Protein AF-A0A6A1TP68-F1 (afdb_monomer_lite)

Organism: Neorhizobium galegae (NCBI:txid399)

Radius of gyration: 27.55 Å; chains: 1; bounding box: 63×32×81 Å

Structure (mmCIF, N/CA/C/O backbone):
data_AF-A0A6A1TP68-F1
#
_entry.id   AF-A0A6A1TP68-F1
#
loop_
_atom_site.group_PDB
_atom_site.id
_atom_site.type_symbol
_atom_site.label_atom_id
_atom_site.label_alt_id
_atom_site.label_comp_id
_atom_site.label_asym_id
_atom_site.label_entity_id
_atom_site.label_seq_id
_atom_site.pdbx_PDB_ins_code
_atom_site.Cartn_x
_atom_site.Cartn_y
_atom_site.Cartn_z
_atom_site.occupancy
_atom_site.B_iso_or_equiv
_atom_site.auth_seq_id
_atom_site.auth_comp_id
_atom_site.auth_asym_id
_atom_site.auth_atom_id
_atom_site.pdbx_PDB_model_num
ATOM 1 N N . MET A 1 1 ? 10.159 -8.987 35.999 1.00 52.31 1 MET A N 1
ATOM 2 C CA . MET A 1 1 ? 9.645 -8.217 34.847 1.00 52.31 1 MET A CA 1
ATOM 3 C C . MET A 1 1 ? 8.265 -7.730 35.240 1.00 52.31 1 MET A C 1
ATOM 5 O O . MET A 1 1 ? 7.469 -8.563 35.664 1.00 52.31 1 MET A O 1
ATOM 9 N N . GLY A 1 2 ? 8.037 -6.417 35.254 1.00 68.06 2 GLY A N 1
ATOM 10 C CA . GLY A 1 2 ? 6.776 -5.850 35.739 1.00 68.06 2 GLY A CA 1
ATOM 11 C C . GLY A 1 2 ? 5.629 -6.077 34.753 1.00 68.06 2 GLY A C 1
ATOM 12 O O . GLY A 1 2 ? 5.853 -6.234 33.555 1.00 68.06 2 GLY A O 1
ATOM 13 N N . ILE A 1 3 ? 4.388 -6.067 35.243 1.00 56.41 3 ILE A N 1
ATOM 14 C CA . ILE A 1 3 ? 3.186 -6.100 34.387 1.00 56.41 3 ILE A CA 1
ATOM 15 C C . ILE A 1 3 ? 3.171 -4.896 33.426 1.00 56.41 3 ILE A C 1
ATOM 17 O O . ILE A 1 3 ? 2.719 -5.016 32.289 1.00 56.41 3 ILE A O 1
ATOM 21 N N . GLU A 1 4 ? 3.726 -3.761 33.850 1.00 58.47 4 GLU A N 1
ATOM 22 C CA . GLU A 1 4 ? 3.873 -2.555 33.030 1.00 58.47 4 GLU A CA 1
ATOM 23 C C . GLU A 1 4 ? 4.843 -2.752 31.854 1.00 58.47 4 GLU A C 1
ATOM 25 O O . GLU A 1 4 ? 4.507 -2.372 30.734 1.00 58.47 4 GLU A O 1
ATOM 30 N N . ASP A 1 5 ? 5.970 -3.451 32.050 1.00 61.62 5 ASP A N 1
ATOM 31 C CA . ASP A 1 5 ? 6.908 -3.792 30.964 1.00 61.62 5 ASP A CA 1
ATOM 32 C C . ASP A 1 5 ? 6.258 -4.695 29.907 1.00 61.62 5 ASP A C 1
ATOM 34 O O . ASP A 1 5 ? 6.480 -4.534 28.704 1.00 61.62 5 ASP A O 1
ATOM 38 N N . LEU A 1 6 ? 5.444 -5.661 30.346 1.00 59.28 6 LEU A N 1
ATOM 39 C CA . LEU A 1 6 ? 4.721 -6.561 29.444 1.00 59.28 6 LEU A CA 1
ATOM 40 C C . LEU A 1 6 ? 3.672 -5.800 28.624 1.00 59.28 6 LEU A C 1
ATOM 42 O O . LEU A 1 6 ? 3.562 -6.019 27.418 1.00 59.28 6 LEU A O 1
ATOM 46 N N . ARG A 1 7 ? 2.952 -4.862 29.251 1.00 63.88 7 ARG A N 1
ATOM 47 C CA . ARG A 1 7 ? 1.975 -3.998 28.570 1.00 63.88 7 ARG A CA 1
ATOM 48 C C . ARG A 1 7 ? 2.644 -3.040 27.588 1.00 63.88 7 ARG A C 1
ATOM 50 O O . ARG A 1 7 ? 2.152 -2.897 26.472 1.00 63.88 7 ARG A O 1
ATOM 57 N N . ALA A 1 8 ? 3.774 -2.436 27.954 1.00 67.25 8 ALA A N 1
ATOM 58 C CA . ALA A 1 8 ? 4.532 -1.546 27.075 1.00 67.25 8 ALA A CA 1
ATOM 59 C C . ALA A 1 8 ? 5.042 -2.281 25.823 1.00 67.25 8 ALA A C 1
ATOM 61 O O . ALA A 1 8 ? 4.847 -1.810 24.703 1.00 67.25 8 ALA A O 1
ATOM 62 N N . ARG A 1 9 ? 5.599 -3.488 25.989 1.00 69.25 9 ARG A N 1
ATOM 63 C CA . ARG A 1 9 ? 6.019 -4.337 24.860 1.00 69.25 9 ARG A CA 1
ATOM 64 C C . ARG A 1 9 ? 4.850 -4.773 23.986 1.00 69.25 9 ARG A C 1
ATOM 66 O O . ARG A 1 9 ? 4.976 -4.802 22.765 1.00 69.25 9 ARG A O 1
ATOM 73 N N . GLN A 1 10 ? 3.710 -5.099 24.593 1.00 64.44 10 GLN A N 1
ATOM 74 C CA . GLN A 1 10 ? 2.513 -5.465 23.845 1.00 64.44 10 GLN A CA 1
ATOM 75 C C . GLN A 1 10 ? 1.983 -4.282 23.022 1.00 64.44 10 GLN A C 1
ATOM 77 O O . GLN A 1 10 ? 1.669 -4.465 21.849 1.00 64.44 10 GLN A O 1
ATOM 82 N N . ARG A 1 11 ? 1.958 -3.068 23.592 1.00 66.00 11 ARG A N 1
ATOM 83 C CA . ARG A 1 11 ? 1.622 -1.835 22.860 1.00 66.00 11 ARG A CA 1
ATOM 84 C C . ARG A 1 11 ? 2.572 -1.610 21.685 1.00 66.00 11 ARG A C 1
ATOM 86 O O . ARG A 1 11 ? 2.106 -1.403 20.572 1.00 66.00 11 ARG A O 1
ATOM 93 N N . GLN A 1 12 ? 3.882 -1.724 21.905 1.00 71.19 12 GLN A N 1
ATOM 94 C CA . GLN A 1 12 ? 4.881 -1.551 20.847 1.00 71.19 12 GLN A CA 1
ATOM 95 C C . GLN A 1 12 ? 4.718 -2.576 19.715 1.00 71.19 12 GLN A C 1
ATOM 97 O O . GLN A 1 12 ? 4.750 -2.209 18.545 1.00 71.19 12 GLN A O 1
ATOM 102 N N . SER A 1 13 ? 4.480 -3.844 20.056 1.00 70.00 13 SER A N 1
ATOM 103 C CA . SER A 1 13 ? 4.236 -4.910 19.077 1.00 70.00 13 SER A CA 1
ATOM 104 C C . SER A 1 13 ? 2.981 -4.649 18.235 1.00 70.00 13 SER A C 1
ATOM 106 O O . SER A 1 13 ? 3.006 -4.800 17.013 1.00 70.00 13 SER A O 1
ATOM 108 N N . ILE A 1 14 ? 1.890 -4.195 18.864 1.00 66.69 14 ILE A N 1
ATOM 109 C CA . ILE A 1 14 ? 0.646 -3.878 18.152 1.00 66.69 14 ILE A CA 1
ATOM 110 C C . ILE A 1 14 ? 0.831 -2.652 17.248 1.00 66.69 14 ILE A C 1
ATOM 112 O O . ILE A 1 14 ? 0.442 -2.711 16.083 1.00 66.69 14 ILE A O 1
ATOM 116 N N . MET A 1 15 ? 1.491 -1.592 17.729 1.00 65.69 15 MET A N 1
ATOM 117 C CA . MET A 1 15 ? 1.813 -0.418 16.907 1.00 65.69 15 MET A CA 1
ATOM 118 C C . MET A 1 15 ? 2.652 -0.801 15.682 1.00 65.69 15 MET A C 1
ATOM 120 O O . MET A 1 15 ? 2.344 -0.387 14.567 1.00 65.69 15 MET A O 1
ATOM 124 N N . GLN A 1 16 ? 3.666 -1.654 15.853 1.00 68.62 16 GLN A N 1
ATOM 125 C CA . GLN A 1 16 ? 4.468 -2.155 14.732 1.00 68.62 16 GLN A CA 1
ATOM 126 C C . GLN A 1 16 ? 3.640 -2.991 13.747 1.00 68.62 16 GLN A C 1
ATOM 128 O O . GLN A 1 16 ? 3.858 -2.907 12.539 1.00 68.62 16 GLN A O 1
ATOM 133 N N . SER A 1 17 ? 2.692 -3.797 14.234 1.00 67.94 17 SER A N 1
ATOM 134 C CA . SER A 1 17 ? 1.791 -4.572 13.374 1.00 67.94 17 SER A CA 1
ATOM 135 C C . SER A 1 17 ? 0.883 -3.668 12.539 1.00 67.94 17 SER A C 1
ATOM 137 O O . SER A 1 17 ? 0.736 -3.900 11.343 1.00 67.94 17 SER A O 1
ATOM 139 N N . GLN A 1 18 ? 0.313 -2.623 13.141 1.00 65.00 18 GLN A N 1
ATOM 140 C CA . GLN A 1 18 ? -0.549 -1.671 12.435 1.00 65.00 18 GLN A CA 1
ATOM 141 C C . GLN A 1 18 ? 0.228 -0.834 11.421 1.00 65.00 18 GLN A C 1
ATOM 143 O O . GLN A 1 18 ? -0.222 -0.671 10.294 1.00 65.00 18 GLN A O 1
ATOM 148 N N . GLN A 1 19 ? 1.439 -0.388 11.763 1.00 66.94 19 GLN A N 1
ATOM 149 C CA . GLN A 1 19 ? 2.315 0.299 10.809 1.00 66.94 19 GLN A CA 1
ATOM 150 C C . GLN A 1 19 ? 2.650 -0.571 9.588 1.00 66.94 19 GLN A C 1
ATOM 152 O O . GLN A 1 19 ? 2.750 -0.059 8.475 1.00 66.94 19 GLN A O 1
ATOM 157 N N . ARG A 1 20 ? 2.806 -1.890 9.768 1.00 66.69 20 ARG A N 1
ATOM 158 C CA . ARG A 1 20 ? 2.989 -2.821 8.641 1.00 66.69 20 ARG A CA 1
ATOM 159 C C . ARG A 1 20 ? 1.727 -2.962 7.801 1.00 66.69 20 ARG A C 1
ATOM 161 O O . ARG A 1 20 ? 1.840 -2.984 6.582 1.00 66.69 20 ARG A O 1
ATOM 168 N N . GLN A 1 21 ? 0.565 -3.058 8.441 1.00 68.12 21 GLN A N 1
ATOM 169 C CA . GLN A 1 21 ? -0.711 -3.141 7.737 1.00 68.12 21 GLN A CA 1
ATOM 170 C C . GLN A 1 21 ? -0.960 -1.884 6.893 1.00 68.12 21 GLN A C 1
ATOM 172 O O . GLN A 1 21 ? -1.246 -2.001 5.710 1.00 68.12 21 GLN A O 1
ATOM 177 N N . LEU A 1 22 ? -0.708 -0.702 7.454 1.00 65.19 22 LEU A N 1
ATOM 178 C CA . LEU A 1 22 ? -0.712 0.568 6.730 1.00 65.19 22 LEU A CA 1
ATOM 179 C C . LEU A 1 22 ? 0.207 0.564 5.517 1.00 65.19 22 LEU A C 1
ATOM 181 O O . LEU A 1 22 ? -0.177 0.974 4.430 1.00 65.19 22 LEU A O 1
ATOM 185 N N . GLY A 1 23 ? 1.441 0.102 5.706 1.00 65.81 23 GLY A N 1
ATOM 186 C CA . GLY A 1 23 ? 2.395 -0.028 4.617 1.00 65.81 23 GLY A CA 1
ATOM 187 C C . GLY A 1 23 ? 1.891 -0.913 3.478 1.00 65.81 23 GLY A C 1
ATOM 188 O O . GLY A 1 23 ? 2.170 -0.619 2.322 1.00 65.81 23 GLY A O 1
ATOM 189 N N . PHE A 1 24 ? 1.143 -1.967 3.808 1.00 67.31 24 PHE A N 1
ATOM 190 C CA . PHE A 1 24 ? 0.530 -2.868 2.838 1.00 67.31 24 PHE A CA 1
ATOM 191 C C . PHE A 1 24 ? -0.680 -2.234 2.138 1.00 67.31 24 PHE A C 1
ATOM 193 O O . PHE A 1 24 ? -0.765 -2.300 0.918 1.00 67.31 24 PHE A O 1
ATOM 200 N N . GLU A 1 25 ? -1.565 -1.566 2.882 1.00 68.25 25 GLU A N 1
ATOM 201 C CA . GLU A 1 25 ? -2.698 -0.814 2.321 1.00 68.25 25 GLU A CA 1
ATOM 202 C C . GLU A 1 25 ? -2.211 0.267 1.349 1.00 68.25 25 GLU A C 1
ATOM 204 O O . GLU A 1 25 ? -2.704 0.370 0.229 1.00 68.25 25 GLU A O 1
ATOM 209 N N . TYR A 1 26 ? -1.172 1.015 1.727 1.00 69.62 26 TYR A N 1
ATOM 210 C CA . TYR A 1 26 ? -0.556 1.990 0.834 1.00 69.62 26 TYR A CA 1
ATOM 211 C C . TYR A 1 26 ? 0.136 1.351 -0.362 1.00 69.62 26 TYR A C 1
ATOM 213 O O . TYR A 1 26 ? 0.082 1.933 -1.434 1.00 69.62 26 TYR A O 1
ATOM 221 N N . ALA A 1 27 ? 0.783 0.191 -0.204 1.00 66.38 27 ALA A N 1
ATOM 222 C CA . ALA A 1 27 ? 1.377 -0.523 -1.331 1.00 66.38 27 ALA A CA 1
ATOM 223 C C . ALA A 1 27 ? 0.307 -0.909 -2.368 1.00 66.38 27 ALA A C 1
ATOM 225 O O . ALA A 1 27 ? 0.508 -0.681 -3.552 1.00 66.38 27 ALA A O 1
ATOM 226 N N . GLN A 1 28 ? -0.861 -1.380 -1.922 1.00 67.00 28 GLN A N 1
ATOM 227 C CA . GLN A 1 28 ? -1.978 -1.690 -2.821 1.00 67.00 28 GLN A CA 1
ATOM 228 C C . GLN A 1 28 ? -2.597 -0.444 -3.468 1.00 67.00 28 GLN A C 1
ATOM 230 O O . GLN A 1 28 ? -2.999 -0.489 -4.626 1.00 67.00 28 GLN A O 1
ATOM 235 N N . GLU A 1 29 ? -2.677 0.680 -2.746 1.00 69.38 29 GLU A N 1
ATOM 236 C CA . GLU A 1 29 ? -3.195 1.942 -3.298 1.00 69.38 29 GLU A CA 1
ATOM 237 C C . GLU A 1 29 ? -2.281 2.538 -4.387 1.00 69.38 29 GLU A C 1
ATOM 239 O O . GLU A 1 29 ? -2.750 3.347 -5.192 1.00 69.38 29 GLU A O 1
ATOM 244 N N . ILE A 1 30 ? -0.993 2.173 -4.414 1.00 77.69 30 ILE A N 1
ATOM 245 C CA . ILE A 1 30 ? -0.029 2.724 -5.375 1.00 77.69 30 ILE A CA 1
ATOM 246 C C . ILE A 1 30 ? 0.237 1.839 -6.575 1.00 77.69 30 ILE A C 1
ATOM 248 O O . ILE A 1 30 ? 0.832 2.354 -7.516 1.00 77.69 30 ILE A O 1
ATOM 252 N N . ASP A 1 31 ? -0.157 0.567 -6.561 1.00 86.31 31 ASP A N 1
ATOM 253 C CA . ASP A 1 31 ? 0.059 -0.332 -7.694 1.00 86.31 31 ASP A CA 1
ATOM 254 C C . ASP A 1 31 ? -0.486 0.284 -8.992 1.00 86.31 31 ASP A C 1
ATOM 256 O O . ASP A 1 31 ? -1.481 1.024 -9.005 1.00 86.31 31 ASP A O 1
ATOM 260 N N . MET A 1 32 ? 0.196 0.011 -10.104 1.00 91.81 32 MET A N 1
ATOM 261 C CA . MET A 1 32 ? -0.154 0.611 -11.381 1.00 91.81 32 MET A CA 1
ATOM 262 C C . MET A 1 32 ? -1.570 0.207 -11.774 1.00 91.81 32 MET A C 1
ATOM 264 O O . MET A 1 32 ? -1.913 -0.975 -11.856 1.00 91.81 32 MET A O 1
ATOM 268 N N . LYS A 1 33 ? -2.403 1.203 -12.075 1.00 92.81 33 LYS A N 1
ATOM 269 C CA . LYS A 1 33 ? -3.804 0.958 -12.420 1.00 92.81 33 LYS A CA 1
ATOM 270 C C . LYS A 1 33 ? -3.897 0.141 -13.702 1.00 92.81 33 LYS A C 1
ATOM 272 O O . LYS A 1 33 ? -3.169 0.397 -14.662 1.00 92.81 33 LYS A O 1
ATOM 277 N N . SER A 1 34 ? -4.882 -0.754 -13.775 1.00 93.06 34 SER A N 1
ATOM 278 C CA . SER A 1 34 ? -5.090 -1.648 -14.925 1.00 93.06 34 SER A CA 1
ATOM 279 C C . SER A 1 34 ? -5.099 -0.916 -16.271 1.00 93.06 34 SER A C 1
ATOM 281 O O . SER A 1 34 ? -4.471 -1.378 -17.216 1.00 93.06 34 SER A O 1
ATOM 283 N N . LYS A 1 35 ? -5.710 0.276 -16.343 1.00 95.00 35 LYS A N 1
ATOM 284 C CA . LYS A 1 35 ? -5.719 1.113 -17.556 1.00 95.00 35 LYS A CA 1
ATOM 285 C C . LYS A 1 35 ? -4.308 1.503 -18.024 1.00 95.00 35 LYS A C 1
ATOM 287 O O . LYS A 1 35 ? -4.039 1.509 -19.222 1.00 95.00 35 LYS A O 1
ATOM 292 N N . ASN A 1 36 ? -3.419 1.843 -17.094 1.00 95.06 36 ASN A N 1
ATOM 293 C CA . ASN A 1 36 ? -2.042 2.229 -17.399 1.00 95.06 36 ASN A CA 1
ATOM 294 C C . ASN A 1 36 ? -1.215 1.004 -17.807 1.00 95.06 36 ASN A C 1
ATOM 296 O O . ASN A 1 36 ? -0.500 1.058 -18.806 1.00 95.06 36 ASN A O 1
ATOM 300 N N . VAL A 1 37 ? -1.404 -0.129 -17.122 1.00 95.69 37 VAL A N 1
ATOM 301 C CA . VAL A 1 37 ? -0.793 -1.415 -17.499 1.00 95.69 37 VAL A CA 1
ATOM 302 C C . VAL A 1 37 ? -1.205 -1.828 -18.915 1.00 95.69 37 VAL A C 1
ATOM 304 O O . VAL A 1 37 ? -0.361 -2.228 -19.716 1.00 95.69 37 VAL A O 1
ATOM 307 N N . GLU A 1 38 ? -2.491 -1.718 -19.246 1.00 95.81 38 GLU A N 1
ATOM 308 C CA . GLU A 1 38 ? -3.020 -2.014 -20.581 1.00 95.81 38 GLU A CA 1
ATOM 309 C C . GLU A 1 38 ? -2.476 -1.058 -21.641 1.00 95.81 38 GLU A C 1
ATOM 311 O O . GLU A 1 38 ? -2.107 -1.505 -22.726 1.00 95.81 38 GLU A O 1
ATOM 316 N N . SER A 1 39 ? -2.366 0.235 -21.322 1.00 96.69 39 SER A N 1
ATOM 317 C CA . SER A 1 39 ? -1.767 1.231 -22.213 1.00 96.69 39 SER A CA 1
ATOM 318 C C . SER A 1 39 ? -0.310 0.890 -22.538 1.00 96.69 39 SER A C 1
ATOM 320 O O . SER A 1 39 ? 0.060 0.863 -23.710 1.00 96.69 39 SER A O 1
ATOM 322 N N . ILE A 1 40 ? 0.503 0.569 -21.525 1.00 96.50 40 ILE A N 1
ATOM 323 C CA . ILE A 1 40 ? 1.906 0.170 -21.715 1.00 96.50 40 ILE A CA 1
ATOM 324 C C . ILE A 1 40 ? 1.993 -1.137 -22.511 1.00 96.50 40 ILE A C 1
ATOM 326 O O . ILE A 1 40 ? 2.798 -1.245 -23.432 1.00 96.50 40 ILE A O 1
ATOM 330 N N . ARG A 1 41 ? 1.140 -2.124 -22.205 1.00 96.44 41 ARG A N 1
ATOM 331 C CA . ARG A 1 41 ? 1.082 -3.393 -22.947 1.00 96.44 41 ARG A CA 1
ATOM 332 C C . ARG A 1 41 ? 0.743 -3.181 -24.421 1.00 96.44 41 ARG A C 1
ATOM 334 O O . ARG A 1 41 ? 1.302 -3.865 -25.271 1.00 96.44 41 ARG A O 1
ATOM 341 N N . ALA A 1 42 ? -0.181 -2.271 -24.721 1.00 95.94 42 ALA A N 1
ATOM 342 C CA . ALA A 1 42 ? -0.574 -1.961 -26.090 1.00 95.94 42 ALA A CA 1
ATOM 343 C C . ALA A 1 42 ? 0.532 -1.221 -26.858 1.00 95.94 42 ALA A C 1
ATOM 345 O O . ALA A 1 42 ? 0.700 -1.464 -28.051 1.00 95.94 42 ALA A O 1
ATOM 346 N N . ALA A 1 43 ? 1.282 -0.344 -26.184 1.00 95.50 43 ALA A N 1
ATOM 347 C CA . ALA A 1 43 ? 2.381 0.411 -26.782 1.00 95.50 43 ALA A CA 1
ATOM 348 C C . ALA A 1 43 ? 3.638 -0.446 -27.018 1.00 95.50 43 ALA A C 1
ATOM 350 O O . ALA A 1 43 ? 4.262 -0.329 -28.070 1.00 95.50 43 ALA A O 1
ATOM 351 N N . HIS A 1 44 ? 3.974 -1.337 -26.077 1.00 95.06 44 HIS A N 1
ATOM 352 C CA . HIS A 1 44 ? 5.216 -2.126 -26.085 1.00 95.06 44 HIS A CA 1
ATOM 353 C C . HIS A 1 44 ? 4.951 -3.635 -25.937 1.00 95.06 44 HIS A C 1
ATOM 355 O O . HIS A 1 44 ? 5.425 -4.253 -24.979 1.00 95.06 44 HIS A O 1
ATOM 361 N N . PRO A 1 45 ? 4.191 -4.270 -26.849 1.00 93.44 45 PRO A N 1
ATOM 362 C CA . PRO A 1 45 ? 3.718 -5.645 -26.667 1.00 93.44 45 PRO A CA 1
ATOM 363 C C . PRO A 1 45 ? 4.848 -6.677 -26.559 1.00 93.44 45 PRO A C 1
ATOM 365 O O . PRO A 1 45 ? 4.712 -7.648 -25.819 1.00 93.44 45 PRO A O 1
ATOM 368 N N . GLU A 1 46 ? 5.966 -6.463 -27.256 1.00 90.88 46 GLU A N 1
ATOM 369 C CA . GLU A 1 46 ? 7.114 -7.383 -27.267 1.00 90.88 46 GLU A CA 1
ATOM 370 C C . GLU A 1 46 ? 8.025 -7.243 -26.040 1.00 90.88 46 GLU A C 1
A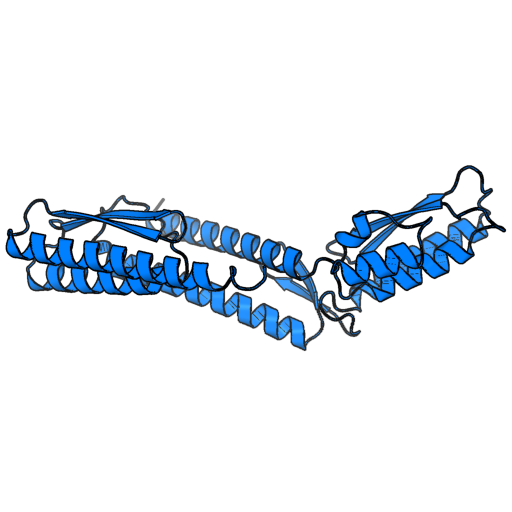TOM 372 O O . GLU A 1 46 ? 8.788 -8.155 -25.736 1.00 90.88 46 GLU A O 1
ATOM 377 N N . LEU A 1 47 ? 7.943 -6.114 -25.329 1.00 93.12 47 LEU A N 1
ATOM 378 C CA . LEU A 1 47 ? 8.755 -5.826 -24.142 1.00 93.12 47 LEU A CA 1
ATOM 379 C C . LEU A 1 47 ? 7.950 -5.911 -22.842 1.00 93.12 47 LEU A C 1
ATOM 381 O O . LEU A 1 47 ? 8.507 -5.772 -21.751 1.00 93.12 47 LEU A O 1
ATOM 385 N N . PHE A 1 48 ? 6.633 -6.102 -22.940 1.00 93.75 48 PHE A N 1
ATOM 386 C CA . PHE A 1 48 ? 5.752 -6.108 -21.787 1.00 93.75 48 PHE A CA 1
ATOM 387 C C . PHE A 1 48 ? 6.035 -7.308 -20.879 1.00 93.75 48 PHE A C 1
ATOM 389 O O . PHE A 1 48 ? 5.911 -8.466 -21.279 1.00 93.75 48 PHE A O 1
ATOM 396 N N . HIS A 1 49 ? 6.303 -7.020 -19.608 1.00 96.31 49 HIS A N 1
ATOM 397 C CA . HIS A 1 49 ? 6.413 -8.019 -18.555 1.00 96.31 49 HIS A CA 1
ATOM 398 C C . HIS A 1 49 ? 5.364 -7.749 -17.460 1.00 96.31 49 HIS A C 1
ATOM 400 O O . HIS A 1 49 ? 5.148 -6.588 -17.102 1.00 96.31 49 HIS A O 1
ATOM 406 N N . PRO A 1 50 ? 4.731 -8.783 -16.862 1.00 94.50 50 PRO A N 1
ATOM 407 C CA . PRO A 1 50 ? 3.689 -8.605 -15.843 1.00 94.50 50 PRO A CA 1
ATOM 408 C C . PRO A 1 50 ? 4.094 -7.745 -14.641 1.00 94.50 50 PRO A C 1
ATOM 410 O O . PRO A 1 50 ? 3.244 -7.078 -14.062 1.00 94.50 50 PRO A O 1
ATOM 413 N N . SER A 1 51 ? 5.390 -7.694 -14.316 1.00 95.06 51 SER A N 1
ATOM 414 C CA . SER A 1 51 ? 5.917 -6.868 -13.218 1.00 95.06 51 SER A CA 1
ATOM 415 C C . SER A 1 51 ? 5.663 -5.368 -13.376 1.00 95.06 51 SER A C 1
ATOM 417 O O . SER A 1 51 ? 5.920 -4.632 -12.438 1.00 95.06 51 SER A O 1
ATOM 419 N N . VAL A 1 52 ? 5.239 -4.887 -14.552 1.00 93.81 52 VAL A N 1
ATOM 420 C CA . VAL A 1 52 ? 4.801 -3.492 -14.734 1.00 93.81 52 VAL A CA 1
ATOM 421 C C . VAL A 1 52 ? 3.621 -3.164 -13.810 1.00 93.81 52 VAL A C 1
ATOM 423 O O . VAL A 1 52 ? 3.542 -2.046 -13.317 1.00 93.81 52 VAL A O 1
ATOM 426 N N . GLY A 1 53 ? 2.749 -4.141 -13.529 1.00 91.94 53 GLY A N 1
ATOM 427 C CA . GLY A 1 53 ? 1.630 -3.969 -12.597 1.00 91.94 53 GLY A CA 1
ATOM 428 C C . GLY A 1 53 ? 2.064 -3.733 -11.148 1.00 91.94 53 GLY A C 1
ATOM 429 O O . GLY A 1 53 ? 1.392 -3.002 -10.434 1.00 91.94 53 GLY A O 1
ATOM 430 N N . ASP A 1 54 ? 3.219 -4.274 -10.750 1.00 90.56 54 ASP A N 1
ATOM 431 C CA . ASP A 1 54 ? 3.769 -4.154 -9.390 1.00 90.56 54 ASP A CA 1
ATOM 432 C C . ASP A 1 54 ? 4.553 -2.837 -9.174 1.00 90.56 54 ASP A C 1
ATOM 434 O O . ASP A 1 54 ? 5.234 -2.649 -8.161 1.00 90.56 54 ASP A O 1
ATOM 438 N N . VAL A 1 55 ? 4.562 -1.949 -10.173 1.00 93.19 55 VAL A N 1
ATOM 439 C CA . VAL A 1 55 ? 5.229 -0.644 -10.113 1.00 93.19 55 VAL A CA 1
ATOM 440 C C . VAL A 1 55 ? 4.219 0.419 -9.702 1.00 93.19 55 VAL A C 1
ATOM 442 O O . VAL A 1 55 ? 3.043 0.317 -10.025 1.00 93.19 55 VAL A O 1
ATOM 445 N N . SER A 1 56 ? 4.677 1.475 -9.031 1.00 92.94 56 SER A N 1
ATOM 446 C CA . SER A 1 56 ? 3.803 2.566 -8.613 1.00 92.94 56 SER A CA 1
ATOM 447 C C . SER A 1 56 ? 3.172 3.299 -9.814 1.00 92.94 56 SER A C 1
ATOM 449 O O . SER A 1 56 ? 3.870 3.647 -10.769 1.00 92.94 56 SER A O 1
ATOM 451 N N . ASP A 1 57 ? 1.874 3.604 -9.752 1.00 93.69 57 ASP A N 1
ATOM 452 C CA . ASP A 1 57 ? 1.083 4.248 -10.814 1.00 93.69 57 ASP A CA 1
ATOM 453 C C . ASP A 1 57 ? 1.685 5.582 -11.280 1.00 93.69 57 ASP A C 1
ATOM 455 O O . ASP A 1 57 ? 1.736 5.872 -12.478 1.00 93.69 57 ASP A O 1
ATOM 459 N N . GLY A 1 58 ? 2.237 6.374 -10.355 1.00 94.31 58 GLY A N 1
ATOM 460 C CA . GLY A 1 58 ? 2.919 7.630 -10.672 1.00 94.31 58 GLY A CA 1
ATOM 461 C C . GLY A 1 58 ? 4.164 7.460 -11.551 1.00 94.31 58 GLY A C 1
ATOM 462 O O . GLY A 1 58 ? 4.593 8.406 -12.207 1.00 94.31 58 GLY A O 1
ATOM 463 N N . TRP A 1 59 ? 4.740 6.261 -11.624 1.00 96.81 59 TRP A N 1
ATOM 464 C CA . TRP A 1 59 ? 5.904 5.970 -12.463 1.00 96.81 59 TRP A CA 1
ATOM 465 C C . TRP A 1 59 ? 5.543 5.428 -13.850 1.00 96.81 59 TRP A C 1
ATOM 467 O O . TRP A 1 59 ? 6.451 5.092 -14.608 1.00 96.81 59 TRP A O 1
ATOM 477 N N . THR A 1 60 ? 4.258 5.403 -14.225 1.00 96.25 60 THR A N 1
ATOM 478 C CA . THR A 1 60 ? 3.783 4.958 -15.553 1.00 96.25 60 THR A CA 1
ATOM 479 C C . THR A 1 60 ? 4.602 5.567 -16.695 1.00 96.25 60 THR A C 1
ATOM 481 O O . THR A 1 60 ? 5.135 4.835 -17.523 1.00 96.25 60 THR A O 1
ATOM 484 N N . ASN A 1 61 ? 4.791 6.891 -16.696 1.00 96.88 61 ASN A N 1
ATOM 485 C CA . ASN A 1 61 ? 5.538 7.575 -17.758 1.00 96.88 61 ASN A CA 1
ATOM 486 C C . ASN A 1 61 ? 7.030 7.213 -17.765 1.00 96.88 61 ASN A C 1
ATOM 488 O O . ASN A 1 61 ? 7.642 7.173 -18.823 1.00 96.88 61 ASN A O 1
ATOM 492 N N . LEU A 1 62 ? 7.628 6.935 -16.601 1.00 97.56 62 LEU A N 1
ATOM 493 C CA . LEU A 1 62 ? 9.030 6.515 -16.529 1.00 97.56 62 LEU A CA 1
ATOM 494 C C . LEU A 1 62 ? 9.221 5.118 -17.126 1.00 97.56 62 LEU A C 1
ATOM 496 O O . LEU A 1 62 ? 10.210 4.875 -17.813 1.00 97.56 62 LEU A O 1
ATOM 500 N N . VAL A 1 63 ? 8.279 4.210 -16.854 1.00 97.75 63 VAL A N 1
ATOM 501 C CA . VAL A 1 63 ? 8.269 2.861 -17.429 1.00 97.75 63 VAL A CA 1
ATOM 502 C C . VAL A 1 63 ? 8.064 2.936 -18.940 1.00 97.75 63 VAL A C 1
ATOM 504 O O . VAL A 1 63 ? 8.828 2.319 -19.676 1.00 97.75 63 VAL A O 1
ATOM 507 N N . ASP A 1 64 ? 7.087 3.720 -19.398 1.00 97.50 64 ASP A N 1
ATOM 508 C CA . ASP A 1 64 ? 6.793 3.903 -20.823 1.00 97.50 64 ASP A CA 1
ATOM 509 C C . ASP A 1 64 ? 7.997 4.471 -21.593 1.00 97.50 64 ASP A C 1
ATOM 511 O O . ASP A 1 64 ? 8.432 3.876 -22.579 1.00 97.50 64 ASP A O 1
ATOM 515 N N . SER A 1 65 ? 8.616 5.547 -21.088 1.00 97.56 65 SER A N 1
ATOM 516 C CA . SER A 1 65 ? 9.826 6.124 -21.688 1.00 97.56 65 SER A CA 1
ATOM 517 C C . SER A 1 65 ? 10.992 5.137 -21.712 1.00 97.56 65 SER A C 1
ATOM 519 O O . SER A 1 65 ? 11.655 5.003 -22.737 1.00 97.56 65 SER A O 1
ATOM 521 N N . PHE A 1 66 ? 11.230 4.402 -20.618 1.00 98.00 66 PHE A N 1
ATOM 522 C CA . PHE A 1 66 ? 12.298 3.402 -20.585 1.00 98.00 66 PHE A CA 1
ATOM 523 C C . PHE A 1 66 ? 12.081 2.312 -21.637 1.00 98.00 66 PHE A C 1
ATOM 525 O O . PHE A 1 66 ? 13.030 1.924 -22.312 1.00 98.00 66 PHE A O 1
ATOM 532 N N . LEU A 1 67 ? 10.852 1.802 -21.768 1.00 97.19 67 LEU A N 1
ATOM 533 C CA . LEU A 1 67 ? 10.532 0.763 -22.745 1.00 97.19 67 LEU A CA 1
ATOM 534 C C . LEU A 1 67 ? 10.683 1.275 -24.178 1.00 97.19 67 LEU A C 1
ATOM 536 O O . LEU A 1 67 ? 11.262 0.563 -24.993 1.00 97.19 67 LEU A O 1
ATOM 540 N N . ALA A 1 68 ? 10.258 2.509 -24.461 1.00 96.19 68 ALA A N 1
ATOM 541 C CA . ALA A 1 68 ? 10.460 3.143 -25.761 1.00 96.19 68 ALA A CA 1
ATOM 542 C C . ALA A 1 68 ? 11.955 3.264 -26.112 1.00 96.19 68 ALA A C 1
ATOM 544 O O . ALA A 1 68 ? 12.388 2.783 -27.156 1.00 96.19 68 ALA A O 1
ATOM 545 N N . GLU A 1 69 ? 12.761 3.825 -25.206 1.00 96.38 69 GLU A N 1
ATOM 546 C CA . GLU A 1 69 ? 14.204 4.000 -25.415 1.00 96.38 69 GLU A CA 1
ATOM 547 C C . GLU A 1 69 ? 14.954 2.661 -25.486 1.00 96.38 69 GLU A C 1
ATOM 549 O O . GLU A 1 69 ? 15.928 2.524 -26.225 1.00 96.38 69 GLU A O 1
ATOM 554 N N . PHE A 1 70 ? 14.509 1.652 -24.732 1.00 95.75 70 PHE A N 1
ATOM 555 C CA . PHE A 1 70 ? 15.067 0.307 -24.821 1.00 95.75 70 PHE A CA 1
ATOM 556 C C . PHE A 1 70 ? 14.729 -0.334 -26.169 1.00 95.75 70 PHE A C 1
ATOM 558 O O . PHE A 1 70 ? 15.622 -0.902 -26.795 1.00 95.75 70 PHE A O 1
ATOM 565 N N . ASN A 1 71 ? 13.483 -0.200 -26.641 1.00 94.00 71 ASN A N 1
ATOM 566 C CA . ASN A 1 71 ? 13.027 -0.719 -27.932 1.00 94.00 71 ASN A CA 1
ATOM 567 C C . ASN A 1 71 ? 13.850 -0.174 -29.107 1.00 94.00 71 ASN A C 1
ATOM 569 O O . ASN A 1 71 ? 14.201 -0.932 -30.011 1.00 94.00 71 ASN A O 1
ATOM 573 N N . ASP A 1 72 ? 14.232 1.105 -29.052 1.00 93.19 72 ASP A N 1
ATOM 574 C CA . ASP A 1 72 ? 15.068 1.764 -30.065 1.00 93.19 72 ASP A CA 1
ATOM 575 C C . ASP A 1 72 ? 16.469 1.138 -30.212 1.00 93.19 72 ASP A C 1
ATOM 577 O O . ASP A 1 72 ? 17.164 1.374 -31.204 1.00 93.19 72 ASP A O 1
ATOM 581 N N . LEU A 1 73 ? 16.902 0.307 -29.256 1.00 91.94 73 LEU A N 1
ATOM 582 C CA . LEU A 1 73 ? 18.148 -0.452 -29.366 1.00 91.94 73 LEU A CA 1
ATOM 583 C C . LEU A 1 73 ? 18.028 -1.669 -30.290 1.00 91.94 73 LEU A C 1
ATOM 585 O O . LEU A 1 73 ? 19.067 -2.188 -30.715 1.00 91.94 73 LEU A O 1
ATOM 589 N N . GLY A 1 74 ? 16.807 -2.120 -30.592 1.00 87.19 74 GLY A N 1
ATOM 590 C CA . GLY A 1 74 ? 16.524 -3.238 -31.490 1.00 87.19 74 GLY A CA 1
ATOM 591 C C . GLY A 1 74 ? 17.070 -3.034 -32.908 1.00 87.19 74 GLY A C 1
ATOM 592 O O . GLY A 1 74 ? 17.499 -1.948 -33.300 1.00 87.19 74 GLY A O 1
ATOM 593 N N . GLU A 1 75 ? 17.098 -4.108 -33.697 1.00 81.88 75 GLU A N 1
ATOM 594 C CA . GLU A 1 75 ? 17.559 -4.065 -35.091 1.00 81.88 75 GLU A CA 1
ATOM 595 C C . GLU A 1 75 ? 16.481 -4.599 -36.030 1.00 81.88 75 GLU A C 1
ATOM 597 O O . GLU A 1 75 ? 16.160 -5.788 -36.039 1.00 81.88 75 GLU A O 1
ATOM 602 N N . GLY A 1 76 ? 15.921 -3.711 -36.855 1.00 81.44 76 GLY A N 1
ATOM 603 C CA . GLY A 1 76 ? 14.846 -4.065 -37.777 1.00 81.44 76 GLY A CA 1
ATOM 604 C C . GLY A 1 76 ? 13.588 -4.503 -37.028 1.00 81.44 76 GLY A C 1
ATOM 605 O O . GLY A 1 76 ? 12.946 -3.682 -36.387 1.00 81.44 76 GLY A O 1
ATOM 606 N N . MET A 1 77 ? 13.242 -5.788 -37.137 1.00 77.50 77 MET A N 1
ATOM 607 C CA . MET A 1 77 ? 12.066 -6.397 -36.490 1.00 77.50 77 MET A CA 1
ATOM 608 C C . MET A 1 77 ? 12.450 -7.257 -35.274 1.00 77.50 77 MET A C 1
ATOM 610 O O . MET A 1 77 ? 11.634 -8.034 -34.794 1.00 77.50 77 MET A O 1
ATOM 614 N N . VAL A 1 78 ? 13.710 -7.198 -34.828 1.00 84.31 78 VAL A N 1
ATOM 615 C CA . VAL A 1 78 ? 14.203 -7.990 -33.696 1.00 84.31 78 VAL A CA 1
ATOM 616 C C . VAL A 1 78 ? 14.184 -7.129 -32.440 1.00 84.31 78 VAL A C 1
ATOM 618 O O . VAL A 1 78 ? 14.913 -6.135 -32.358 1.00 84.31 78 VAL A O 1
ATOM 621 N N . SER A 1 79 ? 13.383 -7.543 -31.456 1.00 89.06 79 SER A N 1
ATOM 622 C CA . SER A 1 79 ? 13.344 -6.921 -30.132 1.00 89.06 79 SER A CA 1
ATOM 623 C C . SER A 1 79 ? 14.730 -6.947 -29.464 1.00 89.06 79 SER A C 1
ATOM 625 O O . SER A 1 79 ? 15.440 -7.959 -29.556 1.00 89.06 79 SER A O 1
ATOM 627 N N . PRO A 1 80 ? 15.117 -5.871 -28.753 1.00 91.25 80 PRO A N 1
ATOM 628 C CA . PRO A 1 80 ? 16.373 -5.801 -28.006 1.00 91.25 80 PRO A CA 1
ATOM 629 C C . PRO A 1 80 ? 16.503 -6.872 -26.911 1.00 91.25 80 PRO A C 1
ATOM 631 O O . PRO A 1 80 ? 17.627 -7.242 -26.550 1.00 91.25 80 PRO A O 1
ATOM 634 N N . GLY A 1 81 ? 15.380 -7.382 -26.392 1.00 92.44 81 GLY A N 1
ATOM 635 C CA . GLY A 1 81 ? 15.356 -8.387 -25.335 1.00 92.44 81 GLY A CA 1
ATOM 636 C C . GLY A 1 81 ? 14.161 -8.267 -24.400 1.00 92.44 81 GLY A C 1
ATOM 637 O O . GLY A 1 81 ? 13.112 -7.758 -24.774 1.00 92.44 81 GLY A O 1
ATOM 638 N N . GLU A 1 82 ? 14.336 -8.738 -23.171 1.00 93.75 82 GLU A N 1
ATOM 639 C CA . GLU A 1 82 ? 13.290 -8.750 -22.144 1.00 93.75 82 GLU A CA 1
ATOM 640 C C . GLU A 1 82 ? 13.619 -7.765 -21.024 1.00 93.75 82 GLU A C 1
ATOM 642 O O . GLU A 1 82 ? 14.786 -7.596 -20.661 1.00 93.75 82 GLU A O 1
ATOM 647 N N . VAL A 1 83 ? 12.593 -7.144 -20.436 1.00 96.19 83 VAL A N 1
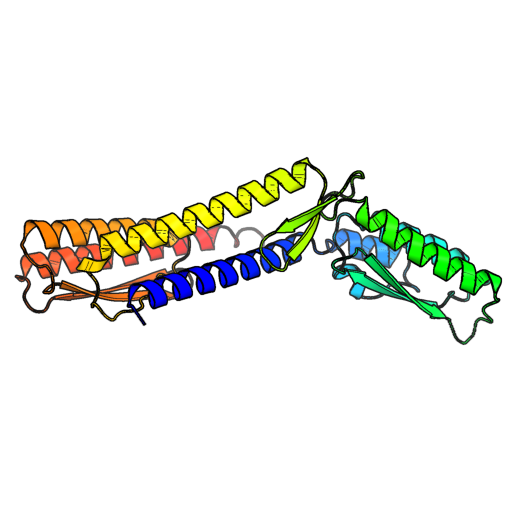ATOM 648 C CA . VAL A 1 83 ? 12.748 -6.207 -19.317 1.00 96.19 83 VAL A CA 1
ATOM 649 C C . VAL A 1 83 ? 11.801 -6.571 -18.183 1.00 96.19 83 VAL A C 1
ATOM 651 O O . VAL A 1 83 ? 10.605 -6.741 -18.386 1.00 96.19 83 VAL A O 1
ATOM 654 N N . ARG A 1 84 ? 12.322 -6.618 -16.957 1.00 97.00 84 ARG A N 1
ATOM 655 C CA . ARG A 1 84 ? 11.534 -6.720 -15.724 1.00 97.00 84 ARG A CA 1
ATOM 656 C C . ARG A 1 84 ? 11.774 -5.504 -14.846 1.00 97.00 84 ARG A C 1
ATOM 658 O O . ARG A 1 84 ? 12.912 -5.082 -14.659 1.00 97.00 84 ARG A O 1
ATOM 665 N N . PHE A 1 85 ? 10.712 -5.009 -14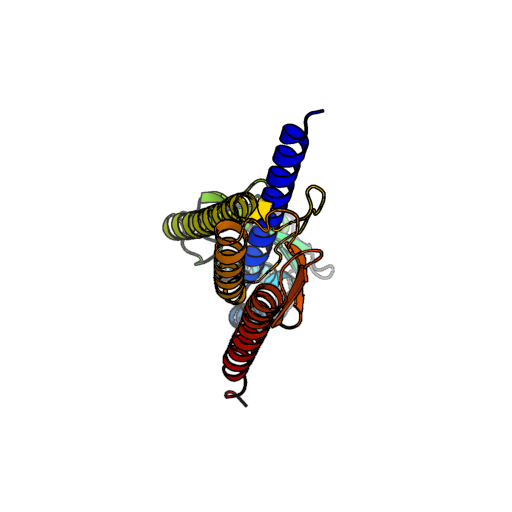.230 1.00 97.19 85 PHE A N 1
ATOM 666 C CA . PHE A 1 85 ? 10.771 -3.912 -13.272 1.00 97.19 85 PHE A CA 1
ATOM 667 C C . PHE A 1 85 ? 10.642 -4.422 -11.839 1.00 97.19 85 PHE A C 1
ATOM 669 O O . PHE A 1 85 ? 9.964 -5.414 -11.573 1.00 97.19 85 PHE A O 1
ATOM 676 N N . GLU A 1 86 ? 11.314 -3.747 -10.914 1.00 95.44 86 GLU A N 1
ATOM 677 C CA . GLU A 1 86 ? 11.185 -3.990 -9.482 1.00 95.44 86 GLU A CA 1
ATOM 678 C C . GLU A 1 86 ? 11.241 -2.666 -8.726 1.00 95.44 86 GLU A C 1
ATOM 680 O O . GLU A 1 86 ? 12.210 -1.901 -8.824 1.00 95.44 86 GLU A O 1
ATOM 685 N N . ARG A 1 87 ? 10.198 -2.408 -7.942 1.00 92.50 87 ARG A N 1
ATOM 686 C CA . ARG A 1 87 ? 10.151 -1.291 -7.010 1.00 92.50 87 ARG A CA 1
ATOM 687 C C . ARG A 1 87 ? 10.954 -1.646 -5.759 1.00 92.50 87 ARG A C 1
ATOM 689 O O . ARG A 1 87 ? 10.670 -2.622 -5.074 1.00 92.50 87 ARG A O 1
ATOM 696 N N . THR A 1 88 ? 11.954 -0.831 -5.434 1.00 90.81 88 THR A N 1
ATOM 697 C CA . THR A 1 88 ? 12.825 -1.027 -4.265 1.00 90.81 88 THR A CA 1
ATOM 698 C C . THR A 1 88 ? 12.814 0.197 -3.352 1.00 90.81 88 THR A C 1
ATOM 700 O O . THR A 1 88 ? 12.419 1.287 -3.759 1.00 90.81 88 THR A O 1
ATOM 703 N N . ASN A 1 89 ? 13.335 0.064 -2.128 1.00 87.25 89 ASN A N 1
ATOM 704 C CA . ASN A 1 89 ? 13.479 1.197 -1.199 1.00 87.25 89 ASN A CA 1
ATOM 705 C C . ASN A 1 89 ? 14.419 2.305 -1.719 1.00 87.25 89 ASN A C 1
ATOM 707 O O . ASN A 1 89 ? 14.473 3.389 -1.149 1.00 87.25 89 ASN A O 1
ATOM 711 N N . SER A 1 90 ? 15.183 2.036 -2.783 1.00 89.75 90 SER A N 1
ATOM 712 C CA . SER A 1 90 ? 16.057 3.006 -3.448 1.00 89.75 90 SER A CA 1
ATOM 713 C C . SER A 1 90 ? 15.551 3.421 -4.836 1.00 89.75 90 SER A C 1
ATOM 715 O O . SER A 1 90 ? 16.334 3.913 -5.652 1.00 89.75 90 SER A O 1
ATOM 717 N N . GLY A 1 91 ? 14.262 3.229 -5.114 1.00 92.88 91 GLY A N 1
ATOM 718 C CA . GLY A 1 91 ? 13.603 3.615 -6.362 1.00 92.88 91 GLY A CA 1
ATOM 719 C C . GLY A 1 91 ? 13.297 2.418 -7.260 1.00 92.88 91 GLY A C 1
ATOM 720 O O . GLY A 1 91 ? 13.338 1.261 -6.830 1.00 92.88 91 GLY A O 1
ATOM 721 N N . LEU A 1 92 ? 13.013 2.702 -8.524 1.00 96.12 92 LEU A N 1
ATOM 722 C CA . LEU A 1 92 ? 12.713 1.715 -9.552 1.00 96.12 92 LEU A CA 1
ATOM 723 C C . LEU A 1 92 ? 13.998 1.122 -10.131 1.00 96.12 92 LEU A C 1
ATOM 725 O O . LEU A 1 92 ? 14.961 1.841 -10.414 1.00 96.12 92 LEU A O 1
ATOM 729 N N . LYS A 1 93 ? 14.021 -0.195 -10.318 1.00 97.00 93 LYS A N 1
ATOM 730 C CA . LYS A 1 93 ? 15.077 -0.897 -11.049 1.00 97.00 93 LYS A CA 1
ATOM 731 C C . LYS A 1 93 ? 14.481 -1.601 -12.255 1.00 97.00 93 LYS A C 1
ATOM 733 O O . LYS A 1 93 ? 13.431 -2.225 -12.139 1.00 97.00 93 LYS A O 1
ATOM 738 N N . ALA A 1 94 ? 15.185 -1.528 -13.378 1.00 97.25 94 ALA A N 1
ATOM 739 C CA . ALA A 1 94 ? 14.909 -2.330 -14.560 1.00 97.25 94 ALA A CA 1
ATOM 740 C C . ALA A 1 94 ? 16.019 -3.368 -14.739 1.00 97.25 94 ALA A C 1
ATOM 742 O O . ALA A 1 94 ? 17.204 -3.032 -14.744 1.00 97.25 94 ALA A O 1
ATOM 743 N N . PHE A 1 95 ? 15.635 -4.624 -14.904 1.00 96.31 95 PHE A N 1
ATOM 744 C CA . PHE A 1 95 ? 16.506 -5.735 -15.251 1.00 96.31 95 PHE A CA 1
ATOM 745 C C . PHE A 1 95 ? 16.265 -6.059 -16.716 1.00 96.31 95 PHE A C 1
ATOM 747 O O . PHE A 1 95 ? 15.164 -6.463 -17.070 1.00 96.31 95 PHE A O 1
ATOM 754 N N . ALA A 1 96 ? 17.273 -5.828 -17.553 1.00 93.81 96 ALA A N 1
ATOM 755 C CA . ALA A 1 96 ? 17.205 -6.086 -18.982 1.00 93.81 96 ALA A CA 1
ATOM 756 C C . ALA A 1 96 ? 18.051 -7.315 -19.323 1.00 93.81 96 ALA A C 1
ATOM 758 O O . ALA A 1 96 ? 19.208 -7.407 -18.900 1.00 93.81 96 ALA A O 1
ATOM 759 N N . TRP A 1 97 ? 17.486 -8.236 -20.095 1.00 92.25 97 TRP A N 1
ATOM 760 C CA . TRP A 1 97 ? 18.176 -9.398 -20.644 1.00 92.25 97 TRP A CA 1
ATOM 761 C C . TRP A 1 97 ? 18.278 -9.252 -22.149 1.00 92.25 97 TRP A C 1
ATOM 763 O O . TRP A 1 97 ? 17.287 -8.968 -22.812 1.00 92.25 97 TRP A O 1
ATOM 773 N N . ALA A 1 98 ? 19.481 -9.449 -22.679 1.00 89.38 98 ALA A N 1
ATOM 774 C CA . ALA A 1 98 ? 19.727 -9.366 -24.108 1.00 89.38 98 ALA A CA 1
ATOM 775 C C . ALA A 1 98 ? 18.989 -10.475 -24.862 1.00 89.38 98 ALA A C 1
ATOM 777 O O . ALA A 1 98 ? 19.046 -11.639 -24.457 1.00 89.38 98 ALA A O 1
ATOM 778 N N . ASN A 1 99 ? 18.357 -10.119 -25.981 1.00 89.62 99 ASN A N 1
ATOM 779 C CA . ASN A 1 99 ? 17.853 -11.105 -26.927 1.00 89.62 99 ASN A CA 1
ATOM 780 C C . ASN A 1 99 ? 19.032 -11.939 -27.477 1.00 89.62 99 ASN A C 1
ATOM 782 O O . ASN A 1 99 ? 19.945 -11.354 -28.062 1.00 89.62 99 ASN A O 1
ATOM 786 N N . PRO A 1 100 ? 19.034 -13.279 -27.337 1.00 85.12 100 PRO A N 1
ATOM 787 C CA . PRO A 1 100 ? 20.111 -14.133 -27.846 1.00 85.12 100 PRO A CA 1
ATOM 788 C C . PRO A 1 100 ? 20.318 -14.058 -29.364 1.00 85.12 100 PRO A C 1
ATOM 790 O O . PRO A 1 100 ? 21.413 -14.340 -29.847 1.00 85.12 100 PRO A O 1
ATOM 793 N N . GLU A 1 101 ? 19.276 -13.701 -30.117 1.00 84.75 101 GLU A N 1
ATOM 794 C CA . GLU A 1 101 ? 19.332 -13.554 -31.576 1.00 84.75 101 GLU A CA 1
ATOM 795 C C . GLU A 1 101 ? 19.985 -12.230 -31.999 1.00 84.75 101 GLU A C 1
ATOM 797 O O . GLU A 1 101 ? 20.443 -12.081 -33.135 1.00 84.75 101 GLU A O 1
ATOM 802 N N . MET A 1 102 ? 20.082 -11.277 -31.070 1.00 82.75 102 MET A N 1
ATOM 803 C CA . MET A 1 102 ? 20.675 -9.971 -31.286 1.00 82.75 102 MET A CA 1
ATOM 804 C C . MET A 1 102 ? 22.119 -9.939 -30.778 1.00 82.75 102 MET A C 1
ATOM 806 O O . MET A 1 102 ? 22.414 -10.213 -29.615 1.00 82.75 102 MET A O 1
ATOM 810 N N . HIS A 1 103 ? 23.046 -9.514 -31.634 1.00 81.50 103 HIS A N 1
ATOM 811 C CA . HIS A 1 103 ? 24.435 -9.319 -31.230 1.00 81.50 103 HIS A CA 1
ATOM 812 C C . HIS A 1 103 ? 24.589 -7.953 -30.557 1.00 81.50 103 HIS A C 1
ATOM 814 O O . HIS A 1 103 ? 24.822 -6.943 -31.218 1.00 81.50 103 HIS A O 1
ATOM 820 N N . TRP A 1 104 ? 24.454 -7.909 -29.230 1.00 86.50 104 TRP A N 1
ATOM 821 C CA . TRP A 1 104 ? 24.657 -6.674 -28.474 1.00 86.50 104 TRP A CA 1
ATOM 822 C C . TRP A 1 104 ? 26.089 -6.162 -28.638 1.00 86.50 104 TRP A C 1
ATOM 824 O O . TRP A 1 104 ? 27.052 -6.804 -28.212 1.00 86.50 104 TRP A O 1
ATOM 834 N N . SER A 1 105 ? 26.228 -4.975 -29.227 1.00 89.81 105 SER A N 1
ATOM 835 C CA . SER A 1 105 ? 27.511 -4.284 -29.246 1.00 89.81 105 SER A CA 1
ATOM 836 C C . SER A 1 105 ? 27.851 -3.744 -27.848 1.00 89.81 105 SER A C 1
ATOM 838 O O . SER A 1 105 ? 26.952 -3.497 -27.032 1.00 89.81 105 SER A O 1
ATOM 840 N N . PRO A 1 106 ? 29.142 -3.508 -27.548 1.00 92.19 106 PRO A N 1
ATOM 841 C CA . PRO A 1 106 ? 29.541 -2.839 -26.314 1.00 92.19 106 PRO A CA 1
ATOM 842 C C . PRO A 1 106 ? 28.875 -1.470 -26.123 1.00 92.19 106 PRO A C 1
ATOM 844 O O . PRO A 1 106 ? 28.591 -1.094 -24.985 1.00 92.19 106 PRO A O 1
ATOM 847 N N . GLU A 1 107 ? 28.595 -0.732 -27.207 1.00 93.00 107 GLU A N 1
ATOM 848 C CA . GLU A 1 107 ? 27.868 0.537 -27.109 1.00 93.00 107 GLU A CA 1
ATOM 849 C C . GLU A 1 107 ? 26.426 0.324 -26.641 1.00 93.00 107 GLU A C 1
ATOM 851 O O . GLU A 1 107 ? 26.010 0.976 -25.689 1.00 93.00 107 GLU A O 1
ATOM 856 N N . LYS A 1 108 ? 25.691 -0.632 -27.228 1.00 91.69 108 LYS A N 1
ATOM 857 C CA . LYS A 1 108 ? 24.302 -0.921 -26.830 1.00 91.69 108 LYS A CA 1
ATOM 858 C C . LYS A 1 108 ? 24.209 -1.382 -25.381 1.00 91.69 108 LYS A C 1
ATOM 860 O O . LYS A 1 108 ? 23.386 -0.875 -24.624 1.00 91.69 108 LYS A O 1
ATOM 865 N N . ALA A 1 109 ? 25.105 -2.277 -24.962 1.00 92.00 109 ALA A N 1
ATOM 866 C CA . ALA A 1 109 ? 25.175 -2.719 -23.571 1.00 92.00 109 ALA A CA 1
ATOM 867 C C . ALA A 1 109 ? 25.411 -1.542 -22.608 1.00 92.00 109 ALA A C 1
ATOM 869 O O . ALA A 1 109 ? 24.799 -1.469 -21.541 1.00 92.00 109 ALA A O 1
ATOM 870 N N . ARG A 1 110 ? 26.270 -0.589 -22.991 1.00 95.19 110 ARG A N 1
ATOM 871 C CA . ARG A 1 110 ? 26.497 0.631 -22.212 1.00 95.19 110 ARG A CA 1
ATOM 872 C C . ARG A 1 110 ? 25.251 1.517 -22.165 1.00 95.19 110 ARG A C 1
ATOM 874 O O . ARG A 1 110 ? 24.921 1.992 -21.080 1.00 95.19 110 ARG A O 1
ATOM 881 N N . THR A 1 111 ? 24.558 1.708 -23.285 1.00 95.50 111 THR A N 1
ATOM 882 C CA . THR A 1 111 ? 23.316 2.490 -23.333 1.00 95.50 111 THR A CA 1
ATOM 883 C C . THR A 1 111 ? 22.262 1.910 -22.395 1.00 95.50 111 THR A C 1
ATOM 885 O O . THR A 1 111 ? 21.675 2.654 -21.621 1.00 95.50 111 THR A O 1
ATOM 888 N N . VAL A 1 112 ? 22.096 0.585 -22.348 1.00 95.50 112 VAL A N 1
ATOM 889 C CA . VAL A 1 112 ? 21.166 -0.064 -21.404 1.00 95.50 112 VAL A CA 1
ATOM 890 C C . VAL A 1 112 ? 21.515 0.257 -19.952 1.00 95.50 112 VAL A C 1
ATOM 892 O O . VAL A 1 112 ? 20.633 0.587 -19.161 1.00 95.50 112 VAL A O 1
ATOM 895 N N . VAL A 1 113 ? 22.799 0.220 -19.591 1.00 95.88 113 VAL A N 1
ATOM 896 C CA . VAL A 1 113 ? 23.244 0.590 -18.238 1.00 95.88 113 VAL A CA 1
ATOM 897 C C . VAL A 1 113 ? 22.952 2.064 -17.937 1.00 95.88 113 VAL A C 1
ATOM 899 O O . VAL A 1 113 ? 22.586 2.404 -16.810 1.00 95.88 113 VAL A O 1
ATOM 902 N N . GLU A 1 114 ? 23.112 2.950 -18.919 1.00 97.44 114 GLU A N 1
ATOM 903 C CA . GLU A 1 114 ? 22.788 4.374 -18.786 1.00 97.44 114 GLU A CA 1
ATOM 904 C C . GLU A 1 114 ? 21.274 4.589 -18.609 1.00 97.44 114 GLU A C 1
ATOM 906 O O . GLU A 1 114 ? 20.886 5.293 -17.674 1.00 97.44 114 GLU A O 1
ATOM 911 N N . LEU A 1 115 ? 20.429 3.894 -19.381 1.00 97.31 115 LEU A N 1
ATOM 912 C CA . LEU A 1 115 ? 18.968 3.896 -19.226 1.00 97.31 115 LEU A CA 1
ATOM 913 C C . LEU A 1 115 ? 18.539 3.397 -17.841 1.00 97.31 115 LEU A C 1
ATOM 915 O O . LEU A 1 115 ? 17.746 4.044 -17.161 1.00 97.31 115 LEU A O 1
ATOM 919 N N . GLN A 1 116 ? 19.099 2.276 -17.373 1.00 97.38 116 GLN A N 1
ATOM 920 C CA . GLN A 1 116 ? 18.789 1.714 -16.051 1.00 97.38 116 GLN A CA 1
ATOM 921 C C . GLN A 1 116 ? 19.144 2.687 -14.921 1.00 97.38 116 GLN A C 1
ATOM 923 O O . GLN A 1 116 ? 18.401 2.821 -13.944 1.00 97.38 116 GLN A O 1
ATOM 928 N N . ARG A 1 117 ? 20.284 3.377 -15.041 1.00 96.81 117 ARG A N 1
ATOM 929 C CA . ARG A 1 117 ? 20.703 4.402 -14.076 1.00 96.81 117 ARG A CA 1
ATOM 930 C C . ARG A 1 117 ? 19.789 5.614 -14.122 1.00 96.81 117 ARG A C 1
ATOM 932 O O . ARG A 1 117 ? 19.407 6.100 -13.060 1.00 96.81 117 ARG A O 1
ATOM 939 N N . HIS A 1 118 ? 19.453 6.087 -15.320 1.00 97.62 118 HIS A N 1
ATOM 940 C CA . HIS A 1 118 ? 18.551 7.215 -15.494 1.00 97.62 118 HIS A CA 1
ATOM 941 C C . HIS A 1 118 ? 17.185 6.914 -14.875 1.00 97.62 118 HIS A C 1
ATOM 943 O O . HIS A 1 118 ? 16.759 7.654 -13.994 1.00 97.62 118 HIS A O 1
ATOM 949 N N . LEU A 1 119 ? 16.578 5.770 -15.207 1.00 97.69 119 LEU A N 1
ATOM 950 C CA . LEU A 1 119 ? 15.323 5.306 -14.612 1.00 97.69 119 LEU A CA 1
ATOM 951 C C . LEU A 1 119 ? 15.383 5.300 -13.080 1.00 97.69 119 LEU A C 1
ATOM 953 O O . LEU A 1 119 ? 14.488 5.824 -12.415 1.00 97.69 119 LEU A O 1
ATOM 957 N N . ASN A 1 120 ? 16.454 4.737 -12.508 1.00 96.62 120 ASN A N 1
ATOM 958 C CA . ASN A 1 120 ? 16.594 4.677 -11.059 1.00 96.62 120 ASN A CA 1
ATOM 959 C C . ASN A 1 120 ? 16.684 6.071 -10.426 1.00 96.62 120 ASN A C 1
ATOM 961 O O . ASN A 1 120 ? 16.053 6.297 -9.397 1.00 96.62 120 ASN A O 1
ATOM 965 N N . MET A 1 121 ? 17.422 7.008 -11.022 1.00 95.88 121 MET A N 1
ATOM 966 C CA . MET A 1 121 ? 17.507 8.380 -10.512 1.00 95.88 121 MET A CA 1
ATOM 967 C C . MET A 1 121 ? 16.172 9.114 -10.661 1.00 95.88 121 MET A C 1
ATOM 969 O O . MET A 1 121 ? 15.646 9.608 -9.667 1.00 95.88 121 MET A O 1
ATOM 973 N N . SER A 1 122 ? 15.577 9.089 -11.854 1.00 96.62 122 SER A N 1
ATOM 974 C CA . SER A 1 122 ? 14.304 9.753 -12.151 1.00 96.62 122 SER A CA 1
ATOM 975 C C . SER A 1 122 ? 13.173 9.245 -11.256 1.00 96.62 122 SER A C 1
ATOM 977 O O . SER A 1 122 ? 12.372 10.037 -10.766 1.00 96.62 122 SER A O 1
ATOM 979 N N . SER A 1 123 ? 13.145 7.946 -10.940 1.00 96.44 123 SER A N 1
ATOM 980 C CA . SER A 1 123 ? 12.157 7.380 -10.009 1.00 96.44 123 SER A CA 1
ATOM 981 C C . SER A 1 123 ? 12.256 7.939 -8.585 1.00 96.44 123 SER A C 1
ATOM 983 O O . SER A 1 123 ? 11.244 8.045 -7.904 1.00 96.44 123 SER A O 1
ATOM 985 N N . ARG A 1 124 ? 13.448 8.354 -8.129 1.00 95.31 124 ARG A N 1
ATOM 986 C CA . ARG A 1 124 ? 13.630 8.950 -6.791 1.00 95.31 124 ARG A CA 1
ATOM 987 C C . ARG A 1 124 ? 13.136 10.388 -6.719 1.00 95.31 124 ARG A C 1
ATOM 989 O O . ARG A 1 124 ? 12.802 10.867 -5.641 1.00 95.31 124 ARG A O 1
ATOM 996 N N . GLU A 1 125 ? 13.120 11.065 -7.858 1.00 95.69 125 GLU A N 1
ATOM 997 C CA . GLU A 1 125 ? 12.678 12.451 -7.995 1.00 95.69 125 GLU A CA 1
ATOM 998 C C . GLU A 1 125 ? 11.207 12.546 -8.414 1.00 95.69 125 GLU A C 1
ATOM 1000 O O . GLU A 1 125 ? 10.639 13.636 -8.397 1.00 95.69 125 GLU A O 1
ATOM 1005 N N . THR A 1 126 ? 10.577 11.417 -8.744 1.00 96.19 126 THR A N 1
ATOM 1006 C CA . THR A 1 126 ? 9.198 11.332 -9.232 1.00 96.19 126 THR A CA 1
ATOM 1007 C C . THR A 1 126 ? 8.293 10.704 -8.181 1.00 96.19 126 THR A C 1
ATOM 1009 O O . THR A 1 126 ? 8.585 9.639 -7.641 1.00 96.19 126 THR A O 1
ATOM 1012 N N . CYS A 1 127 ? 7.167 11.349 -7.895 1.00 95.00 127 CYS A N 1
ATOM 1013 C CA . CYS A 1 127 ? 6.237 10.892 -6.876 1.00 95.00 127 CYS A CA 1
ATOM 1014 C C . CYS A 1 127 ? 5.556 9.585 -7.299 1.00 95.00 127 CYS A C 1
ATOM 1016 O O . CYS A 1 127 ? 4.938 9.524 -8.359 1.00 95.00 127 CYS A O 1
ATOM 1018 N N . GLU A 1 128 ? 5.592 8.578 -6.426 1.00 93.88 128 GLU A N 1
ATOM 1019 C CA . GLU A 1 128 ? 4.966 7.268 -6.643 1.00 93.88 128 GLU A CA 1
ATOM 1020 C C . GLU A 1 128 ? 3.441 7.349 -6.834 1.00 93.88 128 GLU A C 1
ATOM 1022 O O . GLU A 1 128 ? 2.867 6.479 -7.479 1.00 93.88 128 GLU A O 1
ATOM 1027 N N . TRP A 1 129 ? 2.780 8.388 -6.307 1.00 91.19 129 TRP A N 1
ATOM 1028 C CA . TRP A 1 129 ? 1.313 8.505 -6.329 1.00 91.19 129 TRP A CA 1
ATOM 1029 C C . TRP A 1 129 ? 0.780 9.290 -7.526 1.00 91.19 129 TRP A C 1
ATOM 1031 O O . TRP A 1 129 ? -0.249 8.931 -8.089 1.00 91.19 129 TRP A O 1
ATOM 1041 N N . CYS A 1 130 ? 1.442 10.387 -7.901 1.00 91.81 130 CYS A N 1
ATOM 1042 C CA . CYS A 1 130 ? 0.939 11.286 -8.945 1.00 91.81 130 CYS A CA 1
ATOM 1043 C C . CYS A 1 130 ? 1.877 11.484 -10.132 1.00 91.81 130 CYS A C 1
ATOM 1045 O O . CYS A 1 130 ? 1.485 12.139 -11.091 1.00 91.81 130 CYS A O 1
ATOM 1047 N N . GLY A 1 131 ? 3.111 10.983 -10.067 1.00 92.88 131 GLY A N 1
ATOM 1048 C CA . GLY A 1 131 ? 4.091 11.144 -11.140 1.00 92.88 131 GLY A CA 1
ATOM 1049 C C . GLY A 1 131 ? 4.687 12.544 -11.280 1.00 92.88 131 GLY A C 1
ATOM 1050 O O . GLY A 1 131 ? 5.459 12.791 -12.203 1.00 92.88 131 GLY A O 1
ATOM 1051 N N . ASN A 1 132 ? 4.375 13.470 -10.371 1.00 93.38 132 ASN A N 1
ATOM 1052 C CA . ASN A 1 132 ? 5.008 14.787 -10.365 1.00 93.38 132 ASN A CA 1
ATOM 1053 C C . ASN A 1 132 ? 6.454 14.698 -9.866 1.00 93.38 132 ASN A C 1
ATOM 1055 O O . ASN A 1 132 ? 6.763 13.912 -8.969 1.00 93.38 132 ASN A O 1
ATOM 1059 N N . GLY A 1 133 ? 7.320 15.555 -10.409 1.00 91.50 133 GLY A N 1
ATOM 1060 C CA . GLY A 1 133 ? 8.697 15.705 -9.938 1.00 91.50 133 GLY A CA 1
ATOM 1061 C C . GLY A 1 133 ? 8.800 16.299 -8.524 1.00 91.50 133 GLY A C 1
ATOM 1062 O O . GLY A 1 133 ? 7.797 16.685 -7.920 1.00 91.50 133 GLY A O 1
ATOM 1063 N N . HIS A 1 134 ? 10.033 16.450 -8.036 1.00 89.56 134 HIS A N 1
ATOM 1064 C CA . HIS A 1 134 ? 10.366 16.947 -6.689 1.00 89.56 134 HIS A CA 1
ATOM 1065 C C . HIS A 1 134 ? 9.912 16.018 -5.555 1.00 89.56 134 HIS A C 1
ATOM 1067 O O . HIS A 1 134 ? 9.573 16.467 -4.458 1.00 89.56 134 HIS A O 1
ATOM 1073 N N . ALA A 1 135 ? 9.896 14.712 -5.813 1.00 92.44 135 ALA A N 1
ATOM 1074 C CA . ALA A 1 135 ? 9.691 13.732 -4.764 1.00 92.44 135 ALA A CA 1
ATOM 1075 C C . ALA A 1 135 ? 10.915 13.625 -3.849 1.00 92.44 135 ALA A C 1
ATOM 1077 O O . ALA A 1 135 ? 12.059 13.817 -4.262 1.00 92.44 135 ALA A O 1
ATOM 1078 N N . GLY A 1 136 ? 10.651 13.300 -2.588 1.00 89.81 136 GLY A N 1
ATOM 1079 C CA . GLY A 1 136 ? 11.664 12.968 -1.599 1.00 89.81 136 GLY A CA 1
ATOM 1080 C C . GLY A 1 136 ? 11.353 11.632 -0.941 1.00 89.81 136 GLY A C 1
ATOM 1081 O O . GLY A 1 136 ? 10.211 11.170 -0.948 1.00 89.81 136 GLY A O 1
ATOM 1082 N N . LEU A 1 137 ? 12.378 11.020 -0.350 1.00 91.00 137 LEU A N 1
ATOM 1083 C CA . LEU A 1 137 ? 12.210 9.805 0.436 1.00 91.00 137 LEU A CA 1
ATOM 1084 C C . LEU A 1 137 ? 11.402 10.119 1.704 1.00 91.00 137 LEU A C 1
ATOM 1086 O O . LEU A 1 137 ? 11.829 10.909 2.547 1.00 91.00 137 LEU A O 1
ATOM 1090 N N . VAL A 1 138 ? 10.253 9.471 1.841 1.00 87.56 138 VAL A N 1
ATOM 1091 C CA . VAL A 1 138 ? 9.370 9.533 3.003 1.00 87.56 138 VAL A CA 1
ATOM 1092 C C . VAL A 1 138 ? 9.313 8.154 3.633 1.00 87.56 138 VAL A C 1
ATOM 1094 O O . VAL A 1 138 ? 8.963 7.173 2.979 1.00 87.56 138 VAL A O 1
ATOM 1097 N N . THR A 1 139 ? 9.643 8.078 4.916 1.00 84.31 139 THR A N 1
ATOM 1098 C CA . THR A 1 139 ? 9.564 6.837 5.688 1.00 84.31 139 THR A CA 1
ATOM 1099 C C . THR A 1 139 ? 8.276 6.844 6.502 1.00 84.31 139 THR A C 1
ATOM 1101 O O . THR A 1 139 ? 8.121 7.660 7.408 1.00 84.31 139 THR A O 1
ATOM 1104 N N . LEU A 1 140 ? 7.352 5.939 6.177 1.00 73.88 140 LEU A N 1
ATOM 1105 C CA . LEU A 1 140 ? 6.131 5.695 6.940 1.00 73.88 140 LEU A CA 1
ATOM 1106 C C . LEU A 1 140 ? 6.357 4.475 7.849 1.00 73.88 140 LEU A C 1
ATOM 1108 O O . LEU A 1 140 ? 6.468 3.336 7.392 1.00 73.88 140 LEU A O 1
ATOM 1112 N N . GLY A 1 141 ? 6.455 4.719 9.158 1.00 67.81 141 GLY A N 1
ATOM 1113 C CA . GLY A 1 141 ? 6.785 3.687 10.150 1.00 67.81 141 GLY A CA 1
ATOM 1114 C C . GLY A 1 141 ? 8.245 3.213 10.078 1.00 67.81 141 GLY A C 1
ATOM 1115 O O . GLY A 1 141 ? 9.117 3.914 9.578 1.00 67.81 141 GLY A O 1
ATOM 1116 N N . GLU A 1 142 ? 8.540 2.019 10.602 1.00 63.81 142 GLU A N 1
ATOM 1117 C CA . GLU A 1 142 ? 9.927 1.515 10.701 1.00 63.81 142 GLU A CA 1
ATOM 1118 C C . GLU A 1 142 ? 10.491 0.892 9.408 1.00 63.81 142 GLU A C 1
ATOM 1120 O O . GLU A 1 142 ? 11.702 0.697 9.309 1.00 63.81 142 GLU A O 1
ATOM 1125 N N . ARG A 1 143 ? 9.649 0.492 8.441 1.00 66.69 143 ARG A N 1
ATOM 1126 C CA . ARG A 1 143 ? 10.089 -0.382 7.328 1.00 66.69 143 ARG A CA 1
ATOM 1127 C C . ARG A 1 143 ? 9.606 0.006 5.940 1.00 66.69 143 ARG A C 1
ATOM 1129 O O . ARG A 1 143 ? 10.053 -0.619 4.980 1.00 66.69 143 ARG A O 1
ATOM 1136 N N . VAL A 1 144 ? 8.712 0.982 5.821 1.00 75.12 144 VAL A N 1
ATOM 1137 C CA . VAL A 1 144 ? 8.091 1.302 4.536 1.00 75.12 144 VAL A CA 1
ATOM 1138 C C . VAL A 1 144 ? 8.515 2.693 4.112 1.00 75.12 144 VAL A C 1
ATOM 1140 O O . VAL A 1 144 ? 8.321 3.673 4.824 1.00 75.12 144 VAL A O 1
ATOM 1143 N N . THR A 1 145 ? 9.161 2.759 2.959 1.00 86.44 145 THR A N 1
ATOM 1144 C CA . THR A 1 145 ? 9.688 3.992 2.383 1.00 86.44 145 THR A CA 1
ATOM 1145 C C . THR A 1 145 ? 9.023 4.230 1.049 1.00 86.44 145 THR A C 1
ATOM 1147 O O . THR A 1 145 ? 8.938 3.274 0.285 1.00 86.44 145 THR A O 1
ATOM 1150 N N . PHE A 1 146 ? 8.623 5.461 0.757 1.00 89.38 146 PHE A N 1
ATOM 1151 C CA . PHE A 1 146 ? 8.039 5.893 -0.512 1.00 89.38 146 PHE A CA 1
ATOM 1152 C C . PHE A 1 146 ? 8.754 7.143 -1.028 1.00 89.38 146 PHE A C 1
ATOM 1154 O O . PHE A 1 146 ? 9.310 7.906 -0.241 1.00 89.38 146 PHE A O 1
ATOM 1161 N N . PHE A 1 147 ? 8.703 7.388 -2.332 1.00 93.12 147 PHE A N 1
ATOM 1162 C CA . PHE A 1 147 ? 9.082 8.661 -2.939 1.00 93.12 147 PHE A CA 1
ATOM 1163 C C . PHE A 1 147 ? 7.824 9.494 -3.174 1.00 93.12 147 PHE A C 1
ATOM 1165 O O . PHE A 1 147 ? 7.034 9.210 -4.073 1.00 93.12 147 PHE A O 1
ATOM 1172 N N . LEU A 1 148 ? 7.608 10.518 -2.347 1.00 92.62 148 LEU A N 1
ATOM 1173 C CA . LEU A 1 148 ? 6.398 11.345 -2.385 1.00 92.62 148 LEU A CA 1
ATOM 1174 C C . LEU A 1 148 ? 6.746 12.818 -2.578 1.00 92.62 148 LEU A C 1
ATOM 1176 O O . LEU A 1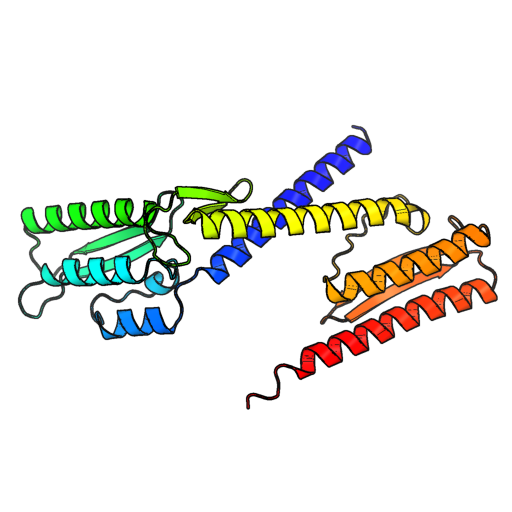 148 ? 7.754 13.298 -2.057 1.00 92.62 148 LEU A O 1
ATOM 1180 N N . CYS A 1 149 ? 5.894 13.544 -3.304 1.00 93.75 149 CYS A N 1
ATOM 1181 C CA . CYS A 1 149 ? 5.926 15.004 -3.295 1.00 93.75 149 CYS A CA 1
ATOM 1182 C C . CYS A 1 149 ? 5.418 15.542 -1.946 1.00 93.75 149 CYS A C 1
ATOM 1184 O O . CYS A 1 149 ? 4.805 14.815 -1.161 1.00 93.75 149 CYS A O 1
ATOM 1186 N N . GLU A 1 150 ? 5.641 16.830 -1.683 1.00 92.38 150 GLU A N 1
ATOM 1187 C CA . GLU A 1 150 ? 5.289 17.470 -0.408 1.00 92.38 150 GLU A CA 1
ATOM 1188 C C . GLU A 1 150 ? 3.801 17.326 -0.044 1.00 92.38 150 GLU A C 1
ATOM 1190 O O . GLU A 1 150 ? 3.471 16.990 1.092 1.00 92.38 150 GLU A O 1
ATOM 1195 N N . GLU A 1 151 ? 2.898 17.482 -1.013 1.00 91.69 151 GLU A N 1
ATOM 1196 C CA . GLU A 1 151 ? 1.457 17.341 -0.781 1.00 91.69 151 GLU A CA 1
ATOM 1197 C C . GLU A 1 151 ? 1.079 15.920 -0.330 1.00 91.69 151 GLU A C 1
ATOM 1199 O O . GLU A 1 151 ? 0.346 15.734 0.645 1.00 91.69 151 GLU A O 1
ATOM 1204 N N . HIS A 1 152 ? 1.598 14.901 -1.019 1.00 90.06 152 HIS A N 1
ATOM 1205 C CA . HIS A 1 152 ? 1.306 13.505 -0.693 1.00 90.06 152 HIS A CA 1
ATOM 1206 C C . HIS A 1 152 ? 2.012 13.045 0.577 1.00 90.06 152 HIS A C 1
ATOM 1208 O O . HIS A 1 152 ? 1.445 12.254 1.327 1.00 90.06 152 HIS A O 1
ATOM 1214 N N . LYS A 1 153 ? 3.192 13.597 0.874 1.00 88.38 153 LYS A N 1
ATOM 1215 C CA . LYS A 1 153 ? 3.852 13.416 2.166 1.00 88.38 153 LYS A CA 1
ATOM 1216 C C . LYS A 1 153 ? 2.943 13.871 3.310 1.00 88.38 153 LYS A C 1
ATOM 1218 O O . LYS A 1 153 ? 2.697 13.089 4.223 1.00 88.38 153 LYS A O 1
ATOM 1223 N N . LEU A 1 154 ? 2.399 15.089 3.235 1.00 88.50 154 LEU A N 1
ATOM 1224 C CA . LEU A 1 154 ? 1.512 15.627 4.273 1.00 88.50 154 LEU A CA 1
ATOM 1225 C C . LEU A 1 154 ? 0.237 14.787 4.433 1.00 88.50 154 LEU A C 1
ATOM 1227 O O . LEU A 1 154 ? -0.179 14.504 5.555 1.00 88.50 154 LEU A O 1
ATOM 1231 N N . LYS A 1 155 ? -0.363 14.338 3.323 1.00 86.88 155 LYS A N 1
ATOM 1232 C CA . LYS A 1 155 ? -1.529 13.437 3.349 1.00 86.88 155 LYS A CA 1
ATOM 1233 C C . LYS A 1 155 ? -1.208 12.103 4.029 1.00 86.88 155 LYS A C 1
ATOM 1235 O O . LYS A 1 155 ? -1.982 11.644 4.870 1.00 86.88 155 LYS A O 1
ATOM 1240 N N . ALA A 1 156 ? -0.069 11.500 3.693 1.00 81.81 156 ALA A N 1
ATOM 1241 C CA . ALA A 1 156 ? 0.356 10.228 4.263 1.00 81.81 156 ALA A CA 1
ATOM 1242 C C . ALA A 1 156 ? 0.655 10.335 5.769 1.00 81.81 156 ALA A C 1
ATOM 1244 O O . ALA A 1 156 ? 0.217 9.486 6.548 1.00 81.81 156 ALA A O 1
ATOM 1245 N N . GLU A 1 157 ? 1.344 11.401 6.188 1.00 82.75 157 GLU A N 1
ATOM 1246 C CA . GLU A 1 157 ? 1.627 11.700 7.597 1.00 82.75 157 GLU A CA 1
ATOM 1247 C C . GLU A 1 157 ? 0.339 11.963 8.394 1.00 82.75 157 GLU A C 1
ATOM 1249 O O . GLU A 1 157 ? 0.191 11.456 9.509 1.00 82.75 157 GLU A O 1
ATOM 1254 N N . ALA A 1 158 ? -0.629 12.685 7.818 1.00 84.31 158 ALA A N 1
ATOM 1255 C CA . ALA A 1 158 ? -1.921 12.938 8.453 1.00 84.31 158 ALA A CA 1
ATOM 1256 C C . ALA A 1 158 ? -2.739 11.650 8.647 1.00 84.31 158 ALA A C 1
ATOM 1258 O O . ALA A 1 158 ? -3.253 11.414 9.740 1.00 84.31 158 ALA A O 1
ATOM 1259 N N . LYS A 1 159 ? -2.818 10.780 7.627 1.00 78.81 159 LYS A N 1
ATOM 1260 C CA . LYS A 1 159 ? -3.517 9.482 7.720 1.00 78.81 159 LYS A CA 1
ATOM 1261 C C . LYS A 1 159 ? -2.822 8.547 8.722 1.00 78.81 159 LYS A C 1
ATOM 1263 O O . LYS A 1 159 ? -3.508 7.906 9.513 1.00 78.81 159 LYS A O 1
ATOM 1268 N N . LEU A 1 160 ? -1.484 8.535 8.778 1.00 74.25 160 LEU A N 1
ATOM 1269 C CA . LEU A 1 160 ? -0.735 7.800 9.809 1.00 74.25 160 LEU A CA 1
ATOM 1270 C C . LEU A 1 160 ? -1.032 8.333 11.221 1.00 74.25 160 LEU A C 1
ATOM 1272 O O . LEU A 1 160 ? -1.296 7.547 12.127 1.00 74.25 160 LEU A O 1
ATOM 1276 N N . THR A 1 161 ? -1.022 9.655 11.403 1.00 78.69 161 THR A N 1
ATOM 1277 C CA . THR A 1 161 ? -1.308 10.291 12.699 1.00 78.69 161 THR A CA 1
ATOM 1278 C C . THR A 1 161 ? -2.724 9.969 13.166 1.00 78.69 161 THR A C 1
ATOM 1280 O O . THR A 1 161 ? -2.899 9.517 14.293 1.00 78.69 161 THR A O 1
ATOM 1283 N N . ALA A 1 162 ? -3.719 10.095 12.285 1.00 77.19 162 ALA A N 1
ATOM 1284 C CA . ALA A 1 162 ? -5.110 9.777 12.598 1.00 77.19 162 ALA A CA 1
ATOM 1285 C C . ALA A 1 162 ? -5.294 8.313 13.030 1.00 77.19 162 ALA A C 1
ATOM 1287 O O . ALA A 1 162 ? -6.035 8.029 13.971 1.00 77.19 162 ALA A O 1
ATOM 1288 N N . GLN A 1 163 ? -4.595 7.371 12.389 1.00 69.06 163 GLN A N 1
ATOM 1289 C CA . GLN A 1 163 ? -4.658 5.966 12.788 1.00 69.06 163 GLN A CA 1
ATOM 1290 C C . GLN A 1 163 ? -3.963 5.689 14.126 1.00 69.06 163 GLN A C 1
ATOM 1292 O O . GLN A 1 163 ? -4.486 4.914 14.928 1.00 69.06 163 GLN A O 1
ATOM 1297 N N . ILE A 1 164 ? -2.823 6.334 14.399 1.00 71.19 164 ILE A N 1
ATOM 1298 C CA . ILE A 1 164 ? -2.154 6.246 15.706 1.00 71.19 164 ILE A CA 1
ATOM 1299 C C . ILE A 1 164 ? -3.067 6.810 16.802 1.00 71.19 164 ILE A C 1
ATOM 1301 O O . ILE A 1 164 ? -3.259 6.166 17.830 1.00 71.19 164 ILE A O 1
ATOM 1305 N N . GLU A 1 165 ? -3.692 7.965 16.572 1.00 77.00 165 GLU A N 1
ATOM 1306 C CA . GLU A 1 165 ? -4.636 8.569 17.516 1.00 77.00 165 GLU A CA 1
ATOM 1307 C C . GLU A 1 165 ? -5.865 7.683 17.752 1.00 77.00 165 GLU A C 1
ATOM 1309 O O . GLU A 1 165 ? -6.282 7.497 18.900 1.00 77.00 165 GLU A O 1
ATOM 1314 N N . ALA A 1 166 ? -6.424 7.088 16.694 1.00 70.81 166 ALA A N 1
ATOM 1315 C CA . ALA A 1 166 ? -7.524 6.134 16.802 1.00 70.81 166 ALA A CA 1
ATOM 1316 C C . ALA A 1 166 ? -7.115 4.899 17.617 1.00 70.81 166 ALA A C 1
ATOM 1318 O O . ALA A 1 166 ? -7.880 4.420 18.459 1.00 70.81 166 ALA A O 1
ATOM 1319 N N . PHE A 1 167 ? -5.893 4.401 17.426 1.00 69.19 167 PHE A N 1
ATOM 1320 C CA . PHE A 1 167 ? -5.356 3.304 18.219 1.00 69.19 167 PHE A CA 1
ATOM 1321 C C . PHE A 1 167 ? -5.190 3.683 19.695 1.00 69.19 167 PHE A C 1
ATOM 1323 O O . PHE A 1 167 ? -5.685 2.969 20.570 1.00 69.19 167 PHE A O 1
ATOM 1330 N N . ASP A 1 168 ? -4.567 4.823 19.988 1.00 68.81 168 ASP A N 1
ATOM 1331 C CA . ASP A 1 168 ? -4.384 5.312 21.357 1.00 68.81 168 ASP A CA 1
ATOM 1332 C C . ASP A 1 168 ? -5.726 5.564 22.056 1.00 68.81 168 ASP A C 1
ATOM 1334 O O . ASP A 1 168 ? -5.879 5.286 23.250 1.00 68.81 168 ASP A O 1
ATOM 1338 N N . ALA A 1 169 ? -6.737 6.038 21.324 1.00 73.38 169 ALA A N 1
ATOM 1339 C CA . ALA A 1 169 ? -8.105 6.143 21.822 1.00 73.38 169 ALA A CA 1
ATOM 1340 C C . ALA A 1 169 ? -8.688 4.767 22.188 1.00 73.38 169 ALA A C 1
ATOM 1342 O O . ALA A 1 169 ? -9.253 4.618 23.272 1.00 73.38 169 ALA A O 1
ATOM 1343 N N . ARG A 1 170 ? -8.497 3.735 21.354 1.00 71.06 170 ARG A N 1
ATOM 1344 C CA . ARG A 1 170 ? -8.936 2.359 21.664 1.00 71.06 170 ARG A CA 1
ATOM 1345 C C . ARG A 1 170 ? -8.208 1.780 22.879 1.00 71.06 170 ARG A C 1
ATOM 1347 O O . ARG A 1 170 ? -8.825 1.080 23.682 1.00 71.06 170 ARG A O 1
ATOM 1354 N N . VAL A 1 171 ? -6.916 2.074 23.042 1.00 70.81 171 VAL A N 1
ATOM 1355 C CA . VAL A 1 171 ? -6.133 1.641 24.210 1.00 70.81 171 VAL A CA 1
ATOM 1356 C C . VAL A 1 171 ? -6.640 2.311 25.487 1.00 70.81 171 VAL A C 1
ATOM 1358 O O . VAL A 1 171 ? -6.902 1.603 26.459 1.00 70.81 171 VAL A O 1
ATOM 1361 N N . ARG A 1 172 ? -6.838 3.636 25.482 1.00 74.69 172 ARG A N 1
ATOM 1362 C CA . ARG A 1 172 ? -7.413 4.367 26.628 1.00 74.69 172 ARG A CA 1
ATOM 1363 C C . ARG A 1 172 ? -8.799 3.845 26.988 1.00 74.69 172 ARG A C 1
ATOM 1365 O O . ARG A 1 172 ? -9.045 3.509 28.141 1.00 74.69 172 ARG A O 1
ATOM 1372 N N . PHE A 1 173 ? -9.659 3.670 25.988 1.00 79.38 173 PHE A N 1
ATOM 1373 C CA . PHE A 1 173 ? -10.995 3.115 26.179 1.00 79.38 173 PHE A CA 1
ATOM 1374 C C . PHE A 1 173 ? -10.955 1.724 26.832 1.00 79.38 173 PHE A C 1
ATOM 1376 O O . PHE A 1 173 ? -11.707 1.435 27.761 1.00 79.38 173 PHE A O 1
ATOM 1383 N N . ARG A 1 174 ? -10.027 0.856 26.412 1.00 74.44 174 ARG A N 1
ATOM 1384 C CA . ARG A 1 174 ? -9.834 -0.456 27.043 1.00 74.44 174 ARG A CA 1
ATOM 1385 C C . ARG A 1 174 ? -9.431 -0.343 28.515 1.00 74.44 174 ARG A C 1
ATOM 1387 O O . ARG A 1 174 ? -9.884 -1.150 29.324 1.00 74.44 174 ARG A O 1
ATOM 1394 N N . GLU A 1 175 ? -8.571 0.609 28.863 1.00 74.81 175 GLU A N 1
ATOM 1395 C CA . GLU A 1 175 ? -8.168 0.838 30.256 1.00 74.81 175 GLU A CA 1
ATOM 1396 C C . GLU A 1 175 ? -9.345 1.324 31.102 1.00 74.81 175 GLU A C 1
ATOM 1398 O O . GLU A 1 175 ? -9.576 0.793 32.190 1.00 74.81 175 GLU A O 1
ATOM 1403 N N . GLU A 1 176 ? -10.153 2.239 30.572 1.00 80.06 176 GLU A N 1
ATOM 1404 C CA . GLU A 1 176 ? -11.369 2.726 31.228 1.00 80.06 176 GLU A CA 1
ATOM 1405 C C . GLU A 1 176 ? -12.422 1.631 31.429 1.00 80.06 176 GLU A C 1
ATOM 1407 O O . GLU A 1 176 ? -13.145 1.652 32.430 1.00 80.06 176 GLU A O 1
ATOM 1412 N N . MET A 1 177 ? -12.522 0.686 30.489 1.00 81.88 177 MET A N 1
ATOM 1413 C CA . MET A 1 177 ? -13.452 -0.446 30.551 1.00 81.88 177 MET A CA 1
ATOM 1414 C C . MET A 1 177 ? -12.878 -1.658 31.292 1.00 81.88 177 MET A C 1
ATOM 1416 O O . MET A 1 177 ? -13.561 -2.672 31.417 1.00 81.88 177 MET A O 1
ATOM 1420 N N . SER A 1 178 ? -11.645 -1.588 31.805 1.00 80.31 178 SER A N 1
ATOM 1421 C CA . SER A 1 178 ? -10.959 -2.733 32.426 1.00 80.31 178 SER A CA 1
ATOM 1422 C C . SER A 1 178 ? -11.738 -3.376 33.579 1.00 80.31 178 SER A C 1
ATOM 1424 O O . SER A 1 178 ? -11.617 -4.581 33.785 1.00 80.31 178 SER A O 1
ATOM 1426 N N . ILE A 1 179 ? -12.589 -2.611 34.271 1.00 82.31 179 ILE A N 1
ATOM 1427 C CA . ILE A 1 179 ? -13.452 -3.103 35.356 1.00 82.31 179 ILE A CA 1
ATOM 1428 C C . ILE A 1 179 ? -14.498 -4.128 34.895 1.00 82.31 179 ILE A C 1
ATOM 1430 O O . ILE A 1 179 ? -14.966 -4.930 35.700 1.00 82.31 179 ILE A O 1
ATOM 1434 N N . LEU A 1 180 ? -14.868 -4.098 33.610 1.00 81.25 180 LEU A N 1
ATOM 1435 C CA . LEU A 1 180 ? -15.839 -5.007 33.000 1.00 81.25 180 LEU A CA 1
ATOM 1436 C C . LEU A 1 180 ? -15.200 -6.308 32.512 1.00 81.25 180 LEU A C 1
ATOM 1438 O O . LEU A 1 180 ? -15.906 -7.218 32.084 1.00 81.25 180 LEU A O 1
ATOM 1442 N N . PHE A 1 181 ? -13.874 -6.410 32.538 1.00 81.56 181 PHE A N 1
ATOM 1443 C CA . PHE A 1 181 ? -13.140 -7.536 31.981 1.00 81.56 181 PHE A CA 1
ATOM 1444 C C . PHE A 1 181 ? -12.428 -8.328 33.074 1.00 81.56 181 PHE A C 1
ATOM 1446 O O . PHE A 1 181 ? -12.080 -7.819 34.139 1.00 81.56 181 PHE A O 1
ATOM 1453 N N . GLN A 1 182 ? -12.162 -9.607 32.804 1.00 74.25 182 GLN A N 1
ATOM 1454 C CA . GLN A 1 182 ? -11.347 -10.403 33.719 1.00 74.25 182 GLN A CA 1
ATOM 1455 C C . GLN A 1 182 ? -9.904 -9.862 33.746 1.00 74.25 182 GLN A C 1
ATOM 1457 O O . GLN A 1 182 ? -9.367 -9.568 32.671 1.00 74.25 182 GLN A O 1
ATOM 1462 N N . PRO A 1 183 ? -9.227 -9.816 34.916 1.00 62.31 183 PRO A N 1
ATOM 1463 C CA . PRO A 1 183 ? -7.879 -9.244 3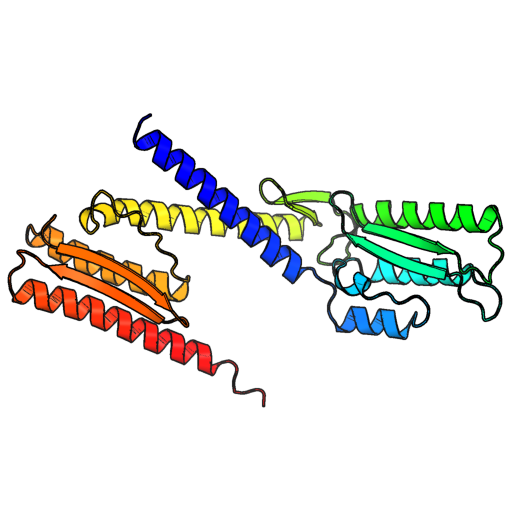5.067 1.00 62.31 183 PRO A CA 1
ATOM 1464 C C . PRO A 1 183 ? -6.809 -9.829 34.131 1.00 62.31 183 PRO A C 1
ATOM 1466 O O . PRO A 1 183 ? -5.811 -9.174 33.841 1.00 62.31 183 PRO A O 1
ATOM 1469 N N . MET A 1 184 ? -7.022 -11.059 33.653 1.00 56.84 184 MET A N 1
ATOM 1470 C CA . MET A 1 184 ? -6.123 -11.791 32.752 1.00 56.84 184 MET A CA 1
ATOM 1471 C C . MET A 1 184 ? -6.639 -11.876 31.310 1.00 56.84 184 MET A C 1
ATOM 1473 O O . MET A 1 184 ? -5.989 -12.487 30.462 1.00 56.84 184 MET A O 1
ATOM 1477 N N . SER A 1 185 ? -7.800 -11.290 31.004 1.00 59.31 185 SER A N 1
ATOM 1478 C CA . SER A 1 185 ? -8.324 -11.309 29.641 1.00 59.31 185 SER A CA 1
ATOM 1479 C C . SER A 1 185 ? -7.528 -10.339 28.766 1.00 59.31 185 SER A C 1
ATOM 1481 O O . SER A 1 185 ? -7.635 -9.111 28.830 1.00 59.31 185 SER A O 1
ATOM 1483 N N . VAL A 1 186 ? -6.688 -10.909 27.906 1.00 51.16 186 VAL A N 1
ATOM 1484 C CA . VAL A 1 186 ? -6.081 -10.188 26.788 1.00 51.16 186 VAL A CA 1
ATOM 1485 C C . VAL A 1 186 ? -7.118 -10.121 25.672 1.00 51.16 186 VAL A C 1
ATOM 1487 O O . VAL A 1 186 ? -6.952 -10.718 24.615 1.00 51.16 186 VAL A O 1
ATOM 1490 N N . MET A 1 187 ? -8.241 -9.450 25.922 1.00 54.09 187 MET A N 1
ATOM 1491 C CA . MET A 1 187 ? -9.202 -9.217 24.857 1.00 54.09 187 MET A CA 1
ATOM 1492 C C . MET A 1 187 ? -8.644 -8.157 23.914 1.00 54.09 187 MET A C 1
ATOM 1494 O O . MET A 1 187 ? -8.495 -6.986 24.269 1.00 54.09 187 MET A O 1
ATOM 1498 N N . SER A 1 188 ? -8.286 -8.609 22.717 1.00 56.03 188 SER A N 1
ATOM 1499 C CA . SER A 1 188 ? -8.059 -7.740 21.575 1.00 56.03 188 SER A CA 1
ATOM 1500 C C . SER A 1 188 ? -9.432 -7.310 21.066 1.00 56.03 188 SER A C 1
ATOM 1502 O O . SER A 1 188 ? -10.212 -8.154 20.631 1.00 56.03 188 SER A O 1
ATOM 1504 N N . LEU A 1 189 ? -9.758 -6.021 21.167 1.00 66.06 189 LEU A N 1
ATOM 1505 C CA . LEU A 1 189 ? -10.955 -5.458 20.539 1.00 66.06 189 LEU A CA 1
ATOM 1506 C C . LEU A 1 189 ? -10.656 -5.297 19.040 1.00 66.06 189 LEU A C 1
ATOM 1508 O O . LEU A 1 189 ? -10.378 -4.198 18.564 1.00 66.06 189 LEU A O 1
ATOM 1512 N N . GLN A 1 190 ? -10.601 -6.417 18.316 1.00 65.75 190 GLN A N 1
ATOM 1513 C CA . GLN A 1 190 ? -10.478 -6.436 16.856 1.00 65.75 190 GLN A CA 1
ATOM 1514 C C . GLN A 1 190 ? -11.863 -6.241 16.259 1.00 65.75 190 GLN A C 1
ATOM 1516 O O . GLN A 1 190 ? -12.500 -7.189 15.815 1.00 65.75 190 GLN A O 1
ATOM 1521 N N . VAL A 1 191 ? -12.340 -5.007 16.357 1.00 74.44 191 VAL A N 1
ATOM 1522 C CA . VAL A 1 191 ? -13.621 -4.576 15.814 1.00 74.44 191 VAL A CA 1
ATOM 1523 C C . VAL A 1 191 ? -13.339 -3.433 14.838 1.00 74.44 191 VAL A C 1
ATOM 1525 O O . VAL A 1 191 ? -12.518 -2.557 15.131 1.00 74.44 191 VAL A O 1
ATOM 1528 N N . GLY A 1 192 ? -13.956 -3.488 13.664 1.00 72.50 192 GLY A N 1
ATOM 1529 C CA . GLY A 1 192 ? -13.910 -2.480 12.616 1.00 72.50 192 GLY A CA 1
ATOM 1530 C C . GLY A 1 192 ? -14.483 -1.151 13.094 1.00 72.50 192 GLY A C 1
ATOM 1531 O O . GLY A 1 192 ? -15.231 -1.087 14.073 1.00 72.50 192 GLY A O 1
ATOM 1532 N N . ASP A 1 193 ? -14.119 -0.066 12.413 1.00 74.31 193 ASP A N 1
ATOM 1533 C CA . ASP A 1 193 ? -14.451 1.294 12.851 1.00 74.31 193 ASP A CA 1
ATOM 1534 C C . ASP A 1 193 ? -15.961 1.536 12.989 1.00 74.31 193 ASP A C 1
ATOM 1536 O O . ASP A 1 193 ? -16.395 2.183 13.946 1.00 74.31 193 ASP A O 1
ATOM 1540 N N . HIS A 1 194 ? -16.778 0.960 12.100 1.00 78.44 194 HIS A N 1
ATOM 1541 C CA . HIS A 1 194 ? -18.239 1.089 12.151 1.00 78.44 194 HIS A CA 1
ATOM 1542 C C . HIS A 1 194 ? -18.821 0.455 13.419 1.00 78.44 194 HIS A C 1
ATOM 1544 O O . HIS A 1 194 ? -19.605 1.084 14.133 1.00 78.44 194 HIS A O 1
ATOM 1550 N N . ASN A 1 195 ? -18.376 -0.757 13.750 1.00 84.44 195 ASN A N 1
ATOM 1551 C CA . ASN A 1 195 ? -18.823 -1.498 14.926 1.00 84.44 195 ASN A CA 1
ATOM 1552 C C . ASN A 1 195 ? -18.186 -0.993 16.231 1.00 84.44 195 ASN A C 1
ATOM 1554 O O . ASN A 1 195 ? -18.744 -1.210 17.309 1.00 84.44 195 ASN A O 1
ATOM 1558 N N . MET A 1 196 ? -17.051 -0.292 16.161 1.00 83.69 196 MET A N 1
ATOM 1559 C CA . MET A 1 196 ? -16.371 0.238 17.343 1.00 83.69 196 MET A CA 1
ATOM 1560 C C . MET A 1 196 ? -17.238 1.258 18.090 1.00 83.69 196 MET A C 1
ATOM 1562 O O . MET A 1 196 ? -17.280 1.235 19.317 1.00 83.69 196 MET A O 1
ATOM 1566 N N . SER A 1 197 ? -17.970 2.115 17.372 1.00 86.62 197 SER A N 1
ATOM 1567 C CA . SER A 1 197 ? -18.877 3.099 17.988 1.00 86.62 197 SER A CA 1
ATOM 1568 C C . SER A 1 197 ? -20.028 2.433 18.760 1.00 86.62 197 SER A C 1
ATOM 1570 O O . SER A 1 197 ? -20.334 2.815 19.893 1.00 86.62 197 SER A O 1
ATOM 1572 N N . ILE A 1 198 ? -20.611 1.379 18.180 1.00 88.88 198 ILE A N 1
ATOM 1573 C CA . ILE A 1 198 ? -21.689 0.574 18.768 1.00 88.88 198 ILE A CA 1
ATOM 1574 C C . ILE A 1 198 ? -21.175 -0.150 20.016 1.00 88.88 198 ILE A C 1
ATOM 1576 O O . ILE A 1 198 ? -21.793 -0.089 21.081 1.00 88.88 198 ILE A O 1
ATOM 1580 N N . LEU A 1 199 ? -20.003 -0.781 19.903 1.00 89.38 199 LEU A N 1
ATOM 1581 C CA . LEU A 1 199 ? -19.329 -1.444 21.012 1.00 89.38 199 LEU A CA 1
ATOM 1582 C C . LEU A 1 199 ? -19.031 -0.472 22.161 1.00 89.38 199 LEU A C 1
ATOM 1584 O O . LEU A 1 199 ? -19.275 -0.806 23.320 1.00 89.38 199 LEU A O 1
ATOM 1588 N N . GLN A 1 200 ? -18.499 0.716 21.857 1.00 88.50 200 GLN A N 1
ATOM 1589 C CA . GLN A 1 200 ? -18.161 1.716 22.868 1.00 88.50 200 GLN A CA 1
ATOM 1590 C C . GLN A 1 200 ? -19.388 2.140 23.665 1.00 88.50 200 GLN A C 1
ATOM 1592 O O . GLN A 1 200 ? -19.347 2.133 24.894 1.00 88.50 200 GLN A O 1
ATOM 1597 N N . LYS A 1 201 ? -20.484 2.451 22.966 1.00 90.88 201 LYS A N 1
ATOM 1598 C CA . LYS A 1 201 ? -21.749 2.820 23.598 1.00 90.88 201 LYS A CA 1
ATOM 1599 C C . LYS A 1 201 ? -22.255 1.708 24.518 1.00 90.88 201 LYS A C 1
ATOM 1601 O O . LYS A 1 201 ? -22.502 1.957 25.691 1.00 90.88 201 LYS A O 1
ATOM 1606 N N . ALA A 1 202 ? -22.314 0.474 24.016 1.00 91.31 202 ALA A N 1
ATOM 1607 C CA . ALA A 1 202 ? -22.782 -0.672 24.790 1.00 91.31 202 ALA A CA 1
ATOM 1608 C C . ALA A 1 202 ? -21.959 -0.904 26.068 1.00 91.31 202 ALA A C 1
ATOM 1610 O O . ALA A 1 202 ? -22.516 -1.133 27.140 1.00 91.31 202 ALA A O 1
ATOM 1611 N N . LEU A 1 203 ? -20.629 -0.829 25.974 1.00 90.88 203 LEU A N 1
ATOM 1612 C CA . LEU A 1 203 ? -19.753 -1.023 27.129 1.00 90.88 203 LEU A CA 1
ATOM 1613 C C . LEU A 1 203 ? -19.846 0.129 28.137 1.00 90.88 203 LEU A C 1
ATOM 1615 O O . LEU A 1 203 ? -19.803 -0.135 29.336 1.00 90.88 203 LEU A O 1
ATOM 1619 N N . LEU A 1 204 ? -20.009 1.376 27.684 1.00 91.19 204 LEU A N 1
ATOM 1620 C CA . LEU A 1 204 ? -20.236 2.523 28.570 1.00 91.19 204 LEU A CA 1
ATOM 1621 C C . LEU A 1 204 ? -21.571 2.407 29.312 1.00 91.19 204 LEU A C 1
ATOM 1623 O O . LEU A 1 204 ? -21.605 2.600 30.525 1.00 91.19 204 LEU A O 1
ATOM 1627 N N . ASP A 1 205 ? -22.640 2.020 28.617 1.00 91.12 205 ASP A N 1
ATOM 1628 C CA . ASP A 1 205 ? -23.961 1.834 29.224 1.00 91.12 205 ASP A CA 1
ATOM 1629 C C . ASP A 1 205 ? -23.930 0.697 30.266 1.00 91.12 205 ASP A C 1
ATOM 1631 O O . ASP A 1 205 ? -24.427 0.844 31.384 1.00 91.12 205 ASP A O 1
ATOM 1635 N N . ILE A 1 206 ? -23.255 -0.418 29.954 1.00 90.25 206 ILE A N 1
ATOM 1636 C CA . ILE A 1 206 ? -23.044 -1.516 30.911 1.00 90.25 206 ILE A CA 1
ATOM 1637 C C . ILE A 1 206 ? -22.188 -1.053 32.094 1.00 90.25 206 ILE A C 1
ATOM 1639 O O . ILE A 1 206 ? -22.493 -1.395 33.237 1.00 90.25 206 ILE A O 1
ATOM 1643 N N . LYS A 1 207 ? -21.132 -0.269 31.848 1.00 89.75 207 LYS A N 1
ATOM 1644 C CA . LYS A 1 207 ? -20.274 0.288 32.900 1.00 89.75 207 LYS A CA 1
ATOM 1645 C C . LYS A 1 207 ? -21.077 1.128 33.888 1.00 89.75 207 LYS A C 1
ATOM 1647 O O . LYS A 1 207 ? -20.932 0.907 35.087 1.00 89.75 207 LYS A O 1
ATOM 1652 N N . LEU A 1 208 ? -21.941 2.018 33.402 1.00 91.56 208 LEU A N 1
ATOM 1653 C CA . LEU A 1 208 ? -22.796 2.853 34.249 1.00 91.56 208 LEU A CA 1
ATOM 1654 C C . LEU A 1 208 ? -23.663 1.999 35.181 1.00 91.56 208 LEU A C 1
ATOM 1656 O O . LEU A 1 208 ? -23.641 2.199 36.392 1.00 91.56 208 LEU A O 1
ATOM 1660 N N . ILE A 1 209 ? -24.338 0.975 34.647 1.00 90.31 209 ILE A N 1
ATOM 1661 C CA . ILE A 1 209 ? -25.151 0.050 35.455 1.00 90.31 209 ILE A CA 1
ATOM 1662 C C . ILE A 1 209 ? -24.293 -0.674 36.500 1.00 90.31 209 ILE A C 1
ATOM 1664 O O . ILE A 1 209 ? -24.724 -0.878 37.639 1.00 90.31 209 ILE A O 1
ATOM 1668 N N . VAL A 1 210 ? -23.086 -1.095 36.117 1.00 89.00 210 VAL A N 1
ATOM 1669 C CA . VAL A 1 210 ? -22.170 -1.820 37.001 1.00 89.00 210 VAL A CA 1
ATOM 1670 C C . VAL A 1 210 ? -21.663 -0.939 38.141 1.00 89.00 210 VAL A C 1
ATOM 1672 O O . VAL A 1 210 ? -21.585 -1.417 39.274 1.00 89.00 210 VAL A O 1
ATOM 1675 N N . GLU A 1 211 ? -21.352 0.326 37.868 1.00 90.25 211 GLU A N 1
ATOM 1676 C CA . GLU A 1 211 ? -20.882 1.291 38.864 1.00 90.25 211 GLU A CA 1
ATOM 1677 C C . GLU A 1 211 ? -22.017 1.753 39.789 1.00 90.25 211 GLU A C 1
ATOM 1679 O O . GLU A 1 211 ? -21.872 1.688 41.008 1.00 90.25 211 GLU A O 1
ATOM 1684 N N . GLU A 1 212 ? -23.176 2.134 39.243 1.00 91.62 212 GLU A N 1
ATOM 1685 C CA . GLU A 1 212 ? -24.325 2.613 40.028 1.00 91.62 212 GLU A CA 1
ATOM 1686 C C . GLU A 1 212 ? -24.875 1.557 40.992 1.00 91.62 212 GLU A C 1
ATOM 1688 O O . GLU A 1 212 ? -25.400 1.888 42.058 1.00 91.62 212 GLU A O 1
ATOM 1693 N N . ARG A 1 213 ? -24.773 0.276 40.621 1.00 91.31 213 ARG A N 1
ATOM 1694 C CA . ARG A 1 213 ? -25.350 -0.847 41.378 1.00 91.31 213 ARG A CA 1
ATOM 1695 C C . ARG A 1 213 ? -24.311 -1.673 42.138 1.00 91.31 213 ARG A C 1
ATOM 1697 O O . ARG A 1 213 ? -24.658 -2.743 42.640 1.00 91.31 213 ARG A O 1
ATOM 1704 N N . ASP A 1 214 ? -23.062 -1.206 42.213 1.00 88.75 214 ASP A N 1
ATOM 1705 C CA . ASP A 1 214 ? -21.944 -1.881 42.892 1.00 88.75 214 ASP A CA 1
ATOM 1706 C C . ASP A 1 214 ? -21.773 -3.361 42.464 1.00 88.75 214 ASP A C 1
ATOM 1708 O O . ASP A 1 214 ? -21.699 -4.314 43.258 1.00 88.75 214 ASP A O 1
ATOM 1712 N N . LEU A 1 215 ? -21.767 -3.571 41.144 1.00 88.69 215 LEU A N 1
ATOM 1713 C CA . LEU A 1 215 ? -21.639 -4.884 40.501 1.00 88.69 215 LEU A CA 1
ATOM 1714 C C . LEU A 1 215 ? -20.227 -5.158 39.963 1.00 88.69 215 LEU A C 1
ATOM 1716 O O . LEU A 1 215 ? -20.032 -6.097 39.184 1.00 88.69 215 LEU A O 1
ATOM 1720 N N . ILE A 1 216 ? -19.237 -4.361 40.371 1.00 85.44 216 ILE A N 1
ATOM 1721 C CA . ILE A 1 216 ? -17.845 -4.505 39.932 1.00 85.44 216 ILE A CA 1
ATOM 1722 C C . ILE A 1 216 ? -17.338 -5.909 40.294 1.00 85.44 216 ILE A C 1
ATOM 1724 O O . ILE A 1 216 ? -17.494 -6.381 41.420 1.00 85.44 216 ILE A O 1
ATOM 1728 N N . GLY A 1 217 ? -16.774 -6.616 39.310 1.00 82.75 217 GLY A N 1
ATOM 1729 C CA . GLY A 1 217 ? -16.311 -8.001 39.458 1.00 82.75 217 GLY A CA 1
ATOM 1730 C C . GLY A 1 217 ? -17.416 -9.069 39.494 1.00 82.75 217 GLY A C 1
ATOM 1731 O O . GLY A 1 217 ? -17.099 -10.256 39.477 1.00 82.75 217 GLY A O 1
ATOM 1732 N N . LYS A 1 218 ? -18.699 -8.676 39.508 1.00 86.62 218 LYS A N 1
ATOM 1733 C CA . LYS A 1 218 ? -19.867 -9.580 39.443 1.00 86.62 218 LYS A CA 1
ATOM 1734 C C . LYS A 1 218 ? -20.446 -9.684 38.030 1.00 86.62 218 LYS A C 1
ATOM 1736 O O . LYS A 1 218 ? -21.111 -10.670 37.710 1.00 86.62 218 LYS A O 1
ATOM 1741 N N . VAL A 1 219 ? -20.210 -8.661 37.212 1.00 86.75 219 VAL A N 1
ATOM 1742 C CA . VAL A 1 219 ? -20.541 -8.605 35.786 1.00 86.75 219 VAL A CA 1
ATOM 1743 C C . VAL A 1 219 ? -19.239 -8.574 35.002 1.00 86.75 219 VAL A C 1
ATOM 1745 O O . VAL A 1 219 ? -18.366 -7.756 35.280 1.00 86.75 219 VAL A O 1
ATOM 1748 N N . LEU A 1 220 ? -19.110 -9.477 34.035 1.00 87.56 220 LEU A N 1
ATOM 1749 C CA . LEU A 1 220 ? -17.915 -9.621 33.216 1.00 87.56 220 LEU A CA 1
ATOM 1750 C C . LEU A 1 220 ? -18.297 -9.791 31.752 1.00 87.56 220 LEU A C 1
ATOM 1752 O O . LEU A 1 220 ? -19.086 -10.669 31.409 1.00 87.56 220 LEU A O 1
ATOM 1756 N N . ILE A 1 221 ? -17.686 -9.011 30.873 1.00 87.19 221 ILE A N 1
ATOM 1757 C CA . ILE A 1 221 ? -17.750 -9.237 29.433 1.00 87.19 221 ILE A CA 1
ATOM 1758 C C . ILE A 1 221 ? -16.791 -10.375 29.096 1.00 87.19 221 ILE A C 1
ATOM 1760 O O . ILE A 1 221 ? -15.593 -10.310 29.375 1.00 87.19 221 ILE A O 1
ATOM 1764 N N . THR A 1 222 ? -17.333 -11.451 28.531 1.00 85.00 222 THR A N 1
ATOM 1765 C CA . THR A 1 222 ? -16.598 -12.696 28.273 1.00 85.00 222 THR A CA 1
ATOM 1766 C C . THR A 1 222 ? -16.250 -12.893 26.806 1.00 85.00 222 THR A C 1
ATOM 1768 O O . THR A 1 222 ? -15.344 -13.666 26.498 1.00 85.00 222 THR A O 1
ATOM 1771 N N . LYS A 1 223 ? -16.954 -12.212 25.896 1.00 84.19 223 LYS A N 1
ATOM 1772 C CA . LYS A 1 223 ? -16.722 -12.297 24.452 1.00 84.19 223 LYS A CA 1
ATOM 1773 C C . LYS A 1 223 ? -17.044 -10.960 23.791 1.00 84.19 223 LYS A C 1
ATOM 1775 O O . LYS A 1 223 ? -18.134 -10.436 23.994 1.00 84.19 223 LYS A O 1
ATOM 1780 N N . VAL A 1 224 ? -16.115 -10.462 22.979 1.00 85.38 224 VAL A N 1
ATOM 1781 C CA . VAL A 1 224 ? -16.356 -9.465 21.925 1.00 85.38 224 VAL A CA 1
ATOM 1782 C C . VAL A 1 224 ? -15.686 -10.014 20.674 1.00 85.38 224 VAL A C 1
ATOM 1784 O O . VAL A 1 224 ? -14.508 -10.369 20.711 1.00 85.38 224 VAL A O 1
ATOM 1787 N N . MET A 1 225 ? -16.452 -10.155 19.602 1.00 84.44 225 MET A N 1
ATOM 1788 C CA . MET A 1 225 ? -16.003 -10.723 18.334 1.00 84.44 225 MET A CA 1
ATOM 1789 C C . MET A 1 225 ? -16.719 -10.010 17.200 1.00 84.44 225 MET A C 1
ATOM 1791 O O . MET A 1 225 ? -17.906 -9.725 17.320 1.00 84.44 225 MET A O 1
ATOM 1795 N N . GLU A 1 226 ? -16.018 -9.793 16.097 1.00 81.94 226 GLU A N 1
ATOM 1796 C CA . GLU A 1 226 ? -16.633 -9.435 14.827 1.00 81.94 226 GLU A CA 1
ATOM 1797 C C . GLU A 1 226 ? -16.495 -10.606 13.854 1.00 81.94 226 GLU A C 1
ATOM 1799 O O . GLU A 1 226 ? -15.423 -11.203 13.748 1.00 81.94 226 GLU A O 1
ATOM 1804 N N . SER A 1 227 ? -17.584 -10.960 13.178 1.00 82.81 227 SER A N 1
ATOM 1805 C CA . SER A 1 227 ? -17.603 -11.981 12.130 1.00 82.81 227 SER A CA 1
ATOM 1806 C C . SER A 1 227 ? -18.510 -11.506 11.009 1.00 82.81 227 SER A C 1
ATOM 1808 O O . SER A 1 227 ? -19.632 -11.093 11.283 1.00 82.81 227 SER A O 1
ATOM 1810 N N . GLU A 1 228 ? -18.025 -11.552 9.767 1.00 80.25 228 GLU A N 1
ATOM 1811 C CA . GLU A 1 228 ? -18.785 -11.115 8.579 1.00 80.25 228 GLU A CA 1
ATOM 1812 C C . GLU A 1 228 ? -19.351 -9.685 8.719 1.00 80.25 228 GLU A C 1
ATOM 1814 O O . GLU A 1 228 ? -20.458 -9.377 8.292 1.00 80.25 228 GLU A O 1
ATOM 1819 N N . GLY A 1 229 ? -18.595 -8.799 9.377 1.00 77.81 229 GLY A N 1
ATOM 1820 C CA . GLY A 1 229 ? -19.002 -7.415 9.624 1.00 77.81 229 GLY A CA 1
ATOM 1821 C C . GLY A 1 229 ? -20.021 -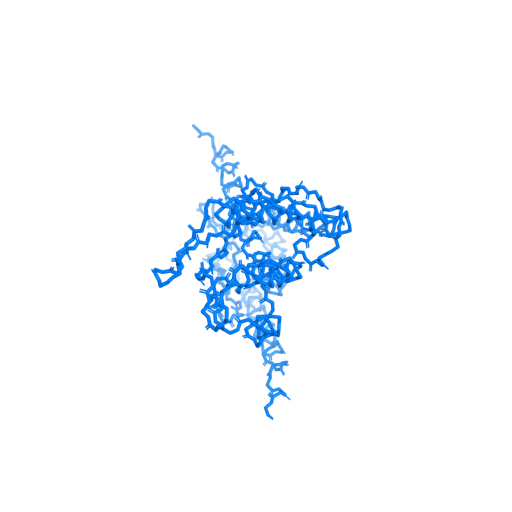7.233 10.753 1.00 77.81 229 GLY A C 1
ATOM 1822 O O . GLY A 1 229 ? -20.396 -6.091 11.024 1.00 77.81 229 GLY A O 1
ATOM 1823 N N . GLN A 1 230 ? -20.459 -8.311 11.416 1.00 85.25 230 GLN A N 1
ATOM 1824 C CA . GLN A 1 230 ? -21.399 -8.295 12.539 1.00 85.25 230 GLN A CA 1
ATOM 1825 C C . GLN A 1 230 ? -20.682 -8.470 13.885 1.00 85.25 230 GLN A C 1
ATOM 1827 O O . GLN A 1 230 ? -19.827 -9.339 14.063 1.00 85.25 230 GLN A O 1
ATOM 1832 N N . LEU A 1 231 ? -21.086 -7.662 14.861 1.00 88.06 231 LEU A N 1
ATOM 1833 C CA . LEU A 1 231 ? -20.598 -7.659 16.232 1.00 88.06 231 LEU A CA 1
ATOM 1834 C C . LEU A 1 231 ? -21.364 -8.672 17.101 1.00 88.06 231 LEU A C 1
ATOM 1836 O O . LEU A 1 231 ? -22.593 -8.682 17.122 1.00 88.06 231 LEU A O 1
ATOM 1840 N N . PHE A 1 232 ? -20.624 -9.467 17.874 1.00 87.62 232 PHE A N 1
ATOM 1841 C CA . PHE A 1 232 ? -21.132 -10.433 18.849 1.00 87.62 232 PHE A CA 1
ATOM 1842 C C . PHE A 1 232 ? -20.579 -10.126 20.239 1.00 87.62 232 PHE A C 1
ATOM 1844 O O . PHE A 1 232 ? -19.356 -10.092 20.431 1.00 87.62 232 PHE A O 1
ATOM 1851 N N . LEU A 1 233 ? -21.471 -9.955 21.218 1.00 89.94 233 LEU A N 1
ATOM 1852 C CA . LEU A 1 233 ? -21.120 -9.652 22.606 1.00 89.94 233 LEU A CA 1
ATOM 1853 C C . LEU A 1 233 ? -21.695 -10.693 23.564 1.00 89.94 233 LEU A C 1
ATOM 1855 O O . LEU A 1 233 ? -22.812 -11.172 23.410 1.00 89.94 233 LEU A O 1
ATOM 1859 N N . SER A 1 234 ? -20.942 -11.012 24.614 1.00 87.81 234 SER A N 1
ATOM 1860 C CA . SER A 1 234 ? -21.439 -11.831 25.719 1.00 87.81 234 SER A CA 1
ATOM 1861 C C . SER A 1 234 ? -21.040 -11.233 27.056 1.00 87.81 234 SER A C 1
ATOM 1863 O O . SER A 1 234 ? -19.863 -10.956 27.296 1.00 87.81 234 SER A O 1
ATOM 1865 N N . ALA A 1 235 ? -22.021 -11.119 27.948 1.00 89.00 235 ALA A N 1
ATOM 1866 C CA . ALA A 1 235 ? -21.842 -10.725 29.336 1.00 89.00 235 ALA A CA 1
ATOM 1867 C C . ALA A 1 235 ? -22.241 -11.878 30.265 1.00 89.00 235 ALA A C 1
ATOM 1869 O O . ALA A 1 235 ? -23.301 -12.488 30.111 1.00 89.00 235 ALA A O 1
ATOM 1870 N N . ARG A 1 236 ? -21.394 -12.164 31.250 1.00 87.94 236 ARG A N 1
ATOM 1871 C CA . ARG A 1 236 ? -21.649 -13.092 32.349 1.00 87.94 236 ARG A CA 1
ATOM 1872 C C . ARG A 1 236 ? -21.968 -12.290 33.605 1.00 87.94 236 ARG A C 1
ATOM 1874 O O . ARG A 1 236 ? -21.211 -11.400 33.975 1.00 87.94 236 ARG A O 1
ATOM 1881 N N . CYS A 1 237 ? -23.070 -12.631 34.264 1.00 88.25 237 CYS A N 1
ATOM 1882 C CA . CYS A 1 237 ? -23.523 -11.978 35.488 1.00 88.25 237 CYS A CA 1
ATOM 1883 C C . CYS A 1 237 ? -23.634 -13.021 36.606 1.00 88.25 237 CYS A C 1
ATOM 1885 O O . CYS A 1 237 ? -24.631 -13.732 36.681 1.00 88.25 237 CYS A O 1
ATOM 1887 N N . ASP A 1 238 ? -22.619 -13.136 37.461 1.00 80.56 238 ASP A N 1
ATOM 1888 C CA . ASP A 1 238 ? -22.566 -14.192 38.484 1.00 80.56 238 ASP A CA 1
ATOM 1889 C C . ASP A 1 238 ? -23.363 -13.844 39.753 1.00 80.56 238 ASP A C 1
ATOM 1891 O O . ASP A 1 238 ? -23.835 -14.736 40.454 1.00 80.56 238 ASP A O 1
ATOM 1895 N N . GLN A 1 239 ? -23.517 -12.552 40.067 1.00 79.88 239 GLN A N 1
ATOM 1896 C CA . GLN A 1 239 ? -24.162 -12.078 41.305 1.00 79.88 239 GLN A CA 1
ATOM 1897 C C . GLN A 1 239 ? -25.006 -10.803 41.114 1.00 79.88 239 GLN A C 1
ATOM 1899 O O . GLN A 1 239 ? -25.283 -10.082 42.072 1.00 79.88 239 GLN A O 1
ATOM 1904 N N . ALA A 1 240 ? -25.404 -10.489 39.881 1.00 82.44 240 ALA A N 1
ATOM 1905 C CA . ALA A 1 240 ? -26.302 -9.367 39.616 1.00 82.44 240 ALA A CA 1
ATOM 1906 C C . ALA A 1 240 ? -27.761 -9.766 39.883 1.00 82.44 240 ALA A C 1
ATOM 1908 O O . ALA A 1 240 ? -28.146 -10.910 39.638 1.00 82.44 240 ALA A O 1
ATOM 1909 N N . ASN A 1 241 ? -28.586 -8.828 40.357 1.00 88.25 241 ASN A N 1
ATOM 1910 C CA . ASN A 1 241 ? -30.024 -9.068 40.488 1.00 88.25 241 ASN A CA 1
ATOM 1911 C C . ASN A 1 241 ? -30.672 -9.288 39.094 1.00 88.25 241 ASN A C 1
ATOM 1913 O O . ASN A 1 241 ? -30.123 -8.818 38.093 1.00 88.25 241 ASN A O 1
ATOM 1917 N N . PRO A 1 242 ? -31.826 -9.975 38.997 1.00 88.12 242 PRO A N 1
ATOM 1918 C CA . PRO A 1 242 ? -32.439 -10.296 37.704 1.00 88.12 242 PRO A CA 1
ATOM 1919 C C . PRO A 1 242 ? -32.761 -9.079 36.825 1.00 88.12 242 PRO A C 1
ATOM 1921 O O . PRO A 1 242 ? -32.666 -9.177 35.606 1.00 88.12 242 PRO A O 1
ATOM 1924 N N . ALA A 1 243 ? -33.097 -7.930 37.423 1.00 88.75 243 ALA A N 1
ATOM 1925 C CA . ALA A 1 243 ? -33.371 -6.700 36.679 1.00 88.75 243 ALA A CA 1
ATOM 1926 C C . ALA A 1 243 ? -32.104 -6.164 35.990 1.00 88.75 243 ALA A C 1
ATOM 1928 O O . ALA A 1 243 ? -32.108 -5.937 34.786 1.00 88.75 243 ALA A O 1
ATOM 1929 N N . SER A 1 244 ? -30.985 -6.074 36.716 1.00 87.38 244 SER A N 1
ATOM 1930 C CA . SER A 1 244 ? -29.684 -5.697 36.154 1.00 87.38 244 SER A CA 1
ATOM 1931 C C . SER A 1 244 ? -29.206 -6.688 35.097 1.00 87.38 244 SER A C 1
ATOM 1933 O O . SER A 1 244 ? -28.647 -6.274 34.088 1.00 87.38 244 SER A O 1
ATOM 1935 N N . GLN A 1 245 ? -29.427 -7.992 35.306 1.00 89.38 245 GLN A N 1
ATOM 1936 C CA . GLN A 1 245 ? -29.101 -9.001 34.294 1.00 89.38 245 GLN A CA 1
ATOM 1937 C C . GLN A 1 245 ? -29.888 -8.766 33.005 1.00 89.38 245 GLN A C 1
ATOM 1939 O O . GLN A 1 245 ? -29.305 -8.816 31.927 1.00 89.38 245 GLN A O 1
ATOM 1944 N N . PHE A 1 246 ? -31.189 -8.496 33.119 1.00 91.12 246 PHE A N 1
ATOM 1945 C CA . PHE A 1 246 ? -32.043 -8.223 31.971 1.00 91.12 246 PHE A CA 1
ATOM 1946 C C . PHE A 1 246 ? -31.595 -6.968 31.218 1.00 91.12 246 PHE A C 1
ATOM 1948 O O . PHE A 1 246 ? -31.405 -7.034 30.011 1.00 91.12 246 PHE A O 1
ATOM 1955 N N . GLU A 1 247 ? -31.344 -5.863 31.923 1.00 92.12 247 GLU A N 1
ATOM 1956 C CA . GLU A 1 247 ? -30.888 -4.608 31.309 1.00 92.12 247 GLU A CA 1
ATOM 1957 C C . GLU A 1 247 ? -29.538 -4.759 30.592 1.00 92.12 247 GLU A C 1
ATOM 1959 O O . GLU A 1 247 ? -29.380 -4.308 29.461 1.00 92.12 247 GLU A O 1
ATOM 1964 N N . ILE A 1 248 ? -28.570 -5.452 31.203 1.00 90.50 248 ILE A N 1
ATOM 1965 C CA . ILE A 1 248 ? -27.263 -5.707 30.577 1.00 90.50 248 ILE A CA 1
ATOM 1966 C C . ILE A 1 248 ? -27.420 -6.571 29.319 1.00 90.50 248 ILE A C 1
ATOM 1968 O O . ILE A 1 248 ? -26.781 -6.302 28.302 1.00 90.50 248 ILE A O 1
ATOM 1972 N N . GLN A 1 249 ? -28.261 -7.608 29.367 1.00 91.12 249 GLN A N 1
ATOM 1973 C CA . GLN A 1 249 ? -28.524 -8.455 28.200 1.00 91.12 249 GLN A CA 1
ATOM 1974 C C . GLN A 1 249 ? -29.277 -7.700 27.101 1.00 91.12 249 GLN A C 1
ATOM 1976 O O . GLN A 1 249 ? -29.000 -7.930 25.927 1.00 91.12 249 GLN A O 1
ATOM 1981 N N . ASP A 1 250 ? -30.176 -6.784 27.460 1.00 92.94 250 ASP A N 1
ATOM 1982 C CA . ASP A 1 250 ? -30.877 -5.927 26.504 1.00 92.94 250 ASP A CA 1
ATOM 1983 C C . ASP A 1 250 ? -29.900 -4.998 25.775 1.00 92.94 250 ASP A C 1
ATOM 1985 O O . ASP A 1 250 ? -29.904 -4.956 24.548 1.00 92.94 250 ASP A O 1
ATOM 1989 N N . ILE A 1 251 ? -28.963 -4.364 26.492 1.00 92.44 251 ILE A N 1
ATOM 1990 C CA . ILE A 1 251 ? -27.896 -3.551 25.881 1.00 92.44 251 ILE A CA 1
ATOM 1991 C C . ILE A 1 251 ? -27.042 -4.391 24.924 1.00 92.44 251 ILE A C 1
ATOM 1993 O O . ILE A 1 251 ? -26.783 -3.971 23.794 1.00 92.44 251 ILE A O 1
ATOM 1997 N N . VAL A 1 252 ? -26.629 -5.593 25.346 1.00 92.62 252 VAL A N 1
ATOM 1998 C CA . VAL A 1 252 ? -25.870 -6.524 24.495 1.00 92.62 252 VAL A CA 1
ATOM 1999 C C . VAL A 1 252 ? -26.654 -6.849 23.224 1.00 92.62 252 VAL A C 1
ATOM 2001 O O . VAL A 1 252 ? -26.129 -6.701 22.122 1.00 92.62 252 VAL A O 1
ATOM 2004 N N . LYS A 1 253 ? -27.923 -7.245 23.354 1.00 91.62 253 LYS A N 1
ATOM 2005 C CA . LYS A 1 253 ? -28.772 -7.611 22.214 1.00 91.62 253 LYS A CA 1
ATOM 2006 C C . LYS A 1 253 ? -29.055 -6.427 21.300 1.00 91.62 253 LYS A C 1
ATOM 2008 O O . LYS A 1 253 ? -29.071 -6.591 20.082 1.00 91.62 253 LYS A O 1
ATOM 2013 N N . HIS A 1 254 ? -29.232 -5.240 21.867 1.00 92.06 254 HIS A N 1
ATOM 2014 C CA . HIS A 1 254 ? -29.418 -4.016 21.108 1.00 92.06 254 HIS A CA 1
ATOM 2015 C C . HIS A 1 254 ? -28.170 -3.667 20.292 1.00 92.06 254 HIS A C 1
ATOM 2017 O O . HIS A 1 254 ? -28.292 -3.324 19.119 1.00 92.06 254 HIS A O 1
ATOM 2023 N N . ALA A 1 255 ? -26.975 -3.819 20.867 1.00 89.56 255 ALA A N 1
ATOM 2024 C CA . ALA A 1 255 ? -25.713 -3.603 20.166 1.00 89.56 255 ALA A CA 1
ATOM 2025 C C . ALA A 1 255 ? -25.514 -4.596 19.006 1.00 89.56 255 ALA A C 1
ATOM 2027 O O . ALA A 1 255 ? -25.167 -4.190 17.897 1.00 89.56 255 ALA A O 1
ATOM 2028 N N . GLU A 1 256 ? -25.797 -5.885 19.226 1.00 91.19 256 GLU A N 1
ATOM 2029 C CA . GLU A 1 256 ? -25.760 -6.910 18.170 1.00 91.19 256 GLU A CA 1
ATOM 2030 C C . GLU A 1 256 ? -26.764 -6.602 17.047 1.00 91.19 256 GLU A C 1
ATOM 2032 O O . GLU A 1 256 ? -26.453 -6.753 15.864 1.00 91.19 256 GLU A O 1
ATOM 2037 N N . TRP A 1 257 ? -27.965 -6.132 17.404 1.00 92.00 257 TRP A N 1
ATOM 2038 C CA . TRP A 1 257 ? -28.987 -5.728 16.439 1.00 92.00 257 TRP A CA 1
ATOM 2039 C C . TRP A 1 257 ? -28.569 -4.495 15.630 1.00 92.00 257 TRP A C 1
ATOM 2041 O O . TRP A 1 257 ? -28.703 -4.503 14.408 1.00 92.00 257 TRP A O 1
ATOM 2051 N N . GLN A 1 258 ? -28.031 -3.458 16.282 1.00 90.50 258 GLN A N 1
ATOM 2052 C CA . GLN A 1 258 ? -27.535 -2.255 15.606 1.00 90.50 258 GLN A CA 1
ATOM 2053 C C . GLN A 1 258 ? -26.398 -2.583 14.641 1.00 90.50 258 GLN A C 1
ATOM 2055 O O . GLN A 1 258 ? -26.389 -2.084 13.518 1.00 90.50 258 GLN A O 1
ATOM 2060 N N . SER A 1 259 ? -25.472 -3.446 15.061 1.00 89.25 259 SER A N 1
ATOM 2061 C CA . SER A 1 259 ? -24.385 -3.906 14.203 1.00 89.25 259 SER A CA 1
ATOM 2062 C C . SER A 1 259 ? -24.928 -4.629 12.975 1.00 89.25 259 SER A C 1
ATOM 2064 O O . SER A 1 259 ? -24.585 -4.251 11.864 1.00 89.25 259 SER A O 1
ATOM 2066 N N . ASN A 1 260 ? -25.867 -5.563 13.148 1.00 87.25 260 ASN A N 1
ATOM 2067 C CA . ASN A 1 260 ? -26.498 -6.261 12.026 1.00 87.25 260 ASN A CA 1
ATOM 2068 C C . ASN A 1 260 ? -27.195 -5.295 11.043 1.00 87.25 260 ASN A C 1
ATOM 2070 O O . ASN A 1 260 ? -27.062 -5.432 9.830 1.00 87.25 260 ASN A O 1
ATOM 2074 N N . GLN A 1 261 ? -27.903 -4.276 11.545 1.00 85.94 261 GLN A N 1
ATOM 2075 C CA . GLN A 1 261 ? -28.498 -3.240 10.689 1.00 85.94 261 GLN A CA 1
ATOM 2076 C C . GLN A 1 261 ? -27.435 -2.445 9.921 1.00 85.94 261 GLN A C 1
ATOM 2078 O O . GLN A 1 261 ? -27.618 -2.165 8.737 1.00 85.94 261 GLN A O 1
ATOM 2083 N N . ALA A 1 262 ? -26.321 -2.105 10.573 1.00 83.31 262 ALA A N 1
ATOM 2084 C CA . ALA A 1 262 ? -25.212 -1.403 9.940 1.00 83.31 262 ALA A CA 1
ATOM 2085 C C . ALA A 1 262 ? -24.538 -2.258 8.853 1.00 83.31 262 ALA A C 1
ATOM 2087 O O . ALA A 1 262 ? -24.296 -1.756 7.757 1.00 83.31 262 ALA A O 1
ATOM 2088 N N . SER A 1 263 ? -24.306 -3.550 9.106 1.00 81.31 263 SER A N 1
ATOM 2089 C CA . SER A 1 263 ? -23.738 -4.485 8.123 1.00 81.31 263 SER A CA 1
ATOM 2090 C C . SER A 1 263 ? -24.651 -4.646 6.903 1.00 81.31 263 SER A C 1
ATOM 2092 O O . SER A 1 263 ? -24.184 -4.590 5.769 1.00 81.31 263 SER A O 1
ATOM 2094 N N . LEU A 1 264 ? -25.966 -4.775 7.118 1.00 78.69 264 LEU A N 1
ATOM 2095 C CA . LEU A 1 264 ? -26.955 -4.869 6.037 1.00 78.69 264 LEU A CA 1
ATOM 2096 C C . LEU A 1 264 ? -27.059 -3.581 5.211 1.00 78.69 264 LEU A C 1
ATOM 2098 O O . LEU A 1 264 ? -27.305 -3.644 4.009 1.00 78.69 264 LEU A O 1
ATOM 2102 N N . ALA A 1 265 ? -26.905 -2.416 5.842 1.00 75.94 265 ALA A N 1
ATOM 2103 C CA . ALA A 1 265 ? -26.887 -1.140 5.136 1.00 75.94 265 ALA A CA 1
ATOM 2104 C C . ALA A 1 265 ? -25.614 -0.977 4.292 1.00 75.94 265 ALA A C 1
ATOM 2106 O O . ALA A 1 265 ? -25.697 -0.492 3.169 1.00 75.94 265 ALA A O 1
ATOM 2107 N N . ALA A 1 266 ? -24.464 -1.423 4.805 1.00 65.25 266 ALA A N 1
ATOM 2108 C CA . ALA A 1 266 ? -23.199 -1.398 4.076 1.00 65.25 266 ALA A CA 1
ATOM 2109 C C . ALA A 1 266 ? -23.204 -2.346 2.864 1.00 65.25 266 ALA A C 1
ATOM 2111 O O . ALA A 1 266 ? -22.738 -1.966 1.797 1.00 65.25 266 ALA A O 1
ATOM 2112 N N . GLY A 1 267 ? -23.796 -3.539 2.990 1.00 59.22 267 GLY A N 1
ATOM 2113 C CA . GLY A 1 267 ? -23.885 -4.510 1.891 1.00 59.22 267 GLY A CA 1
ATOM 2114 C C . GLY A 1 267 ? -24.855 -4.134 0.762 1.00 59.22 267 GLY A C 1
ATOM 2115 O O . GLY A 1 267 ? -24.773 -4.703 -0.316 1.00 59.22 267 GLY A O 1
ATOM 2116 N N . LYS A 1 268 ? -25.762 -3.171 0.971 1.00 55.69 268 LYS A N 1
ATOM 2117 C CA . LYS A 1 268 ? -26.700 -2.704 -0.069 1.00 55.69 268 LYS A CA 1
ATOM 2118 C C . LYS A 1 268 ? -26.111 -1.668 -1.032 1.00 55.69 268 LYS A C 1
ATOM 2120 O O . LYS A 1 268 ? -26.802 -1.282 -1.966 1.00 55.69 268 LYS A O 1
ATOM 2125 N N . GLY A 1 269 ? -24.891 -1.187 -0.790 1.00 43.09 269 GLY A N 1
ATOM 2126 C CA . GLY A 1 269 ? -24.241 -0.184 -1.639 1.00 43.09 269 GLY A CA 1
ATOM 2127 C C . GLY A 1 269 ? -23.558 -0.740 -2.892 1.00 43.09 269 GLY A C 1
ATOM 2128 O O . GLY A 1 269 ? -23.309 0.040 -3.802 1.00 43.09 269 GLY A O 1
ATOM 2129 N N . ASP A 1 270 ? -23.288 -2.049 -2.947 1.00 42.19 270 ASP A N 1
ATOM 2130 C CA . ASP A 1 270 ? -22.479 -2.676 -4.011 1.00 42.19 270 ASP A CA 1
ATOM 2131 C C . ASP A 1 270 ? -23.298 -3.493 -5.034 1.00 42.19 270 ASP A C 1
ATOM 2133 O O . ASP A 1 270 ? -22.750 -3.920 -6.046 1.00 42.19 270 ASP A O 1
ATOM 2137 N N . ASP A 1 271 ? -24.604 -3.693 -4.819 1.00 38.72 271 ASP A N 1
ATOM 2138 C CA . ASP A 1 271 ? -25.454 -4.543 -5.681 1.00 38.72 271 ASP A CA 1
ATOM 2139 C C . ASP A 1 271 ? -26.226 -3.773 -6.781 1.00 38.72 271 ASP A C 1
ATOM 2141 O O . ASP A 1 271 ? -26.989 -4.385 -7.528 1.00 38.72 271 ASP A O 1
ATOM 2145 N N . ASP A 1 272 ? -26.035 -2.452 -6.916 1.00 37.56 272 ASP A N 1
ATOM 2146 C CA . ASP A 1 272 ? -26.729 -1.626 -7.931 1.00 37.56 272 ASP A CA 1
ATOM 2147 C C . ASP A 1 272 ? -25.936 -1.426 -9.249 1.00 37.56 272 ASP A C 1
ATOM 2149 O O . ASP A 1 272 ? -26.420 -0.736 -10.145 1.00 37.56 272 ASP A O 1
ATOM 2153 N N . ASP A 1 273 ? -24.777 -2.077 -9.422 1.00 35.25 273 ASP A N 1
ATOM 2154 C CA . ASP A 1 273 ? -23.996 -2.085 -10.679 1.00 35.25 273 ASP A CA 1
ATOM 2155 C C . ASP A 1 273 ? -23.951 -3.491 -11.332 1.00 35.25 273 ASP A C 1
ATOM 2157 O O . ASP A 1 273 ? -22.880 -4.047 -11.599 1.00 35.25 273 ASP A O 1
ATOM 2161 N N . ALA A 1 274 ? -25.126 -4.074 -11.606 1.00 36.34 274 ALA A N 1
ATOM 2162 C CA . ALA A 1 274 ? -25.288 -5.283 -12.430 1.00 36.34 274 ALA A CA 1
ATOM 2163 C C . ALA A 1 274 ? -26.132 -5.032 -13.691 1.00 36.34 274 ALA A C 1
ATOM 2165 O O . ALA A 1 274 ? -27.236 -4.449 -13.576 1.00 36.34 274 ALA A O 1
#

pLDDT: mean 83.69, std 13.05, range [35.25, 98.0]

Secondary structure (DSSP, 8-state):
--HHHHHHHHHHHHHHHHHHHHHHHHHHHHBPPHHHHHHHHHH-TTT--GGGTTSBGGGHHHHHHHHHHHHTTSBTTB--EEEEEEEETTEEEEEEEE-TTS---HHHHHHHHHHHHHHHHHHHHB-TTT--B--EEEEETTTEEEEE-HHHHHHHHHHHHHHHHHHHHHHHHHHHTGGGS-TT--------HHHHHHHHHHHHHHHHHHHHTT-TTTEEEEEEEEETTEEEEEEEESS--HHHHHHHHHHHHHHHHHHHHHHHHHHTTSTT--

Foldseek 3Di:
DDPVVVVVVVVVVVLQVVLVVLLVVVQVLFFADPVLLVVLCVLQVPARDPQSRSAGNLCSVLSSVLSVQQQVLDDDPGGQAYWHWDQDLQFIAIDGDGDPVDDDDPVSVVVNVVSRVVSSVQRLQAFSHNNDGNWHWDDRPDDHIGTHHPVVSVVSVVVSVVVVVVVVVVVVLCVVLVQQADPPDPDDLPADPVLVVLVSVLSVVLVVLCVVVVCRVQKHWDDWDDDLQFTATDIHGRDDDPVSVVVNVVSRVVSRVVSVVVSVVVVVPPPPPD

Sequence (274 aa):
MGIEDLRARQRQSIMQSQQRQLGFEYAQEIDMKSKNVESIRAAHPELFHPSVGDVSDGWTNLVDSFLAEFNDLGEGMVSPGEVRFERTNSGLKAFAWANPEMHWSPEKARTVVELQRHLNMSSRETCEWCGNGHAGLVTLGERVTFFLCEEHKLKAEAKLTAQIEAFDARVRFREEMSILFQPMSVMSLQVGDHNMSILQKALLDIKLIVEERDLIGKVLITKVMESEGQLFLSARCDQANPASQFEIQDIVKHAEWQSNQASLAAGKGDDDDA